Protein AF-U6H7K0-F1 (afdb_monomer_lite)

Radius of gyration: 32.76 Å; chains: 1; bounding box: 64×58×121 Å

pLDDT: mean 76.93, std 22.48, range [25.67, 98.06]

InterPro domains:
  IPR006571 TLDc domain [PF07534] (2-101)
  IPR006571 TLDc domain [PS51886] (1-174)
  IPR006571 TLDc domain [SM00584] (1-174)

Organism: NCBI:txid51316

Foldseek 3Di:
DWKWFAFPVGWIWTKDAPDDDDAPAFDADGDQVIWIFTVPPHTDIWGFPVQDDRAWHAHCDHPVFFHFIAGAAHGVQGQWTQGPPRPQTKHFQDHNTIDGDDNDDDPPDDDPDDDDDPPVVVVVVVVPPPDDDDDDDDDDDDDDDPDDPDPVVVVVVVGIGTTHTPDMDDDDPDDPVVVVVVVVVVVVVVVVVVPVVDDPPVVLCPPPCSCVPVVVDPPPPPPDDDDDDD

Secondary structure (DSSP, 8-state):
-EEEEEETTS-EEEEE--S-----TT--B--TT-EEEEEESS-EEE-B-SS----EEEESS-TTS--EEEESSBTTB-SEEEEGGG-S-EEES--SSB-S--S---TTSPP--SS--GGGGHHHHGGGS----------------PPPPPHHHHHHHHHEEE--EEEEEEE----HHHHHHHHHHHHHHHHHHHHHHS--HHHHHH-HHHHHHTSTTTSGGG-PPPPPP-

Structure (mmCIF, N/CA/C/O backbone):
data_AF-U6H7K0-F1
#
_entry.id   AF-U6H7K0-F1
#
loop_
_atom_site.group_PDB
_atom_site.id
_atom_site.type_symbol
_atom_site.label_atom_id
_atom_site.label_alt_id
_atom_site.label_comp_id
_atom_site.label_asym_id
_atom_site.label_entity_id
_atom_site.label_seq_id
_atom_site.pdbx_PDB_ins_code
_atom_site.Cartn_x
_atom_site.Cartn_y
_atom_site.Cartn_z
_atom_site.occupancy
_atom_site.B_iso_or_equiv
_atom_site.auth_seq_id
_atom_site.auth_comp_id
_atom_site.auth_asym_id
_atom_site.auth_atom_id
_atom_site.pdbx_PDB_model_num
ATOM 1 N N . MET A 1 1 ? 0.877 -1.325 10.685 1.00 91.50 1 MET A N 1
ATOM 2 C CA . MET A 1 1 ? 1.227 -0.006 10.107 1.00 91.50 1 MET A CA 1
ATOM 3 C C . MET A 1 1 ? 0.282 0.318 8.962 1.00 91.50 1 MET A C 1
ATOM 5 O O . MET A 1 1 ? -0.317 -0.594 8.400 1.00 91.50 1 MET A O 1
ATOM 9 N N . VAL A 1 2 ? 0.136 1.592 8.617 1.00 94.81 2 VAL A N 1
ATOM 10 C CA . VAL A 1 2 ? -0.683 2.052 7.487 1.00 94.81 2 VAL A CA 1
ATOM 11 C C . VAL A 1 2 ? 0.158 3.003 6.648 1.00 94.81 2 VAL A C 1
ATOM 13 O O . VAL A 1 2 ? 0.716 3.950 7.192 1.00 94.81 2 VAL A O 1
ATOM 16 N N . ALA A 1 3 ? 0.263 2.738 5.349 1.00 96.50 3 ALA A N 1
ATOM 17 C CA . ALA A 1 3 ? 0.851 3.657 4.382 1.00 96.50 3 ALA A CA 1
ATOM 18 C C . ALA A 1 3 ? -0.280 4.384 3.648 1.00 96.50 3 ALA A C 1
ATOM 20 O O . ALA A 1 3 ? -1.187 3.728 3.133 1.00 96.50 3 ALA A O 1
ATOM 21 N N . VAL A 1 4 ? -0.227 5.712 3.611 1.00 97.31 4 VAL A N 1
ATOM 22 C CA . VAL A 1 4 ? -1.204 6.583 2.949 1.00 97.31 4 VAL A CA 1
ATOM 23 C C . VAL A 1 4 ? -0.461 7.469 1.961 1.00 97.31 4 VAL A C 1
ATOM 25 O O . VAL A 1 4 ? 0.475 8.168 2.329 1.00 97.31 4 VAL A O 1
ATOM 28 N N . VAL A 1 5 ? -0.888 7.437 0.708 1.00 97.62 5 VAL A N 1
ATOM 29 C CA . VAL A 1 5 ? -0.402 8.279 -0.379 1.00 97.62 5 VAL A CA 1
ATOM 30 C C . VAL A 1 5 ? -1.506 9.231 -0.782 1.00 97.62 5 VAL A C 1
ATOM 32 O O . VAL A 1 5 ? -2.627 8.803 -1.073 1.00 97.62 5 VAL A O 1
ATOM 35 N N . LYS A 1 6 ? -1.161 10.512 -0.865 1.00 96.81 6 LYS A N 1
ATOM 36 C CA . LYS A 1 6 ? -1.977 11.499 -1.560 1.00 96.81 6 LYS A CA 1
ATOM 37 C C . LYS A 1 6 ? -1.296 11.895 -2.855 1.00 96.81 6 LYS A C 1
ATOM 39 O O . LYS A 1 6 ? -0.094 12.171 -2.889 1.00 96.81 6 LYS A O 1
ATOM 44 N N . THR A 1 7 ? -2.078 11.912 -3.921 1.00 95.75 7 THR A N 1
ATOM 45 C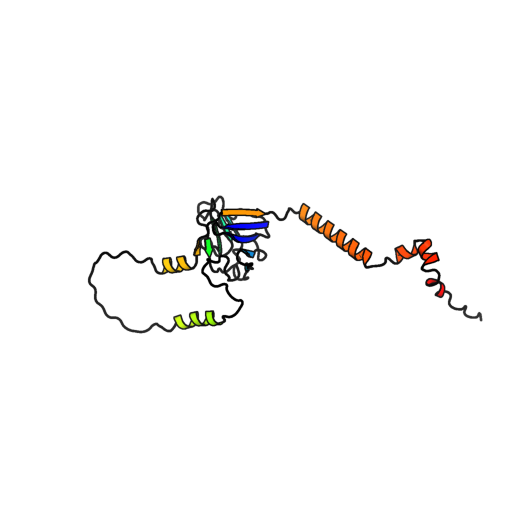 CA . THR A 1 7 ? -1.595 12.236 -5.260 1.00 95.75 7 THR A CA 1
ATOM 46 C C . THR A 1 7 ? -1.697 13.736 -5.529 1.00 95.75 7 THR A C 1
ATOM 48 O O . THR A 1 7 ? -2.407 14.464 -4.825 1.00 95.75 7 THR A O 1
ATOM 51 N N . GLU A 1 8 ? -0.987 14.228 -6.542 1.00 95.00 8 GLU A N 1
ATOM 52 C CA . GLU A 1 8 ? -1.107 15.626 -6.981 1.00 95.00 8 GLU A CA 1
ATOM 53 C C . GLU A 1 8 ? -2.517 15.949 -7.494 1.00 95.00 8 GLU A C 1
ATOM 55 O O . GLU A 1 8 ? -3.013 17.058 -7.298 1.00 95.00 8 GLU A O 1
ATOM 60 N N . GLU A 1 9 ? -3.201 14.951 -8.055 1.00 92.19 9 GLU A N 1
ATOM 61 C CA . GLU A 1 9 ? -4.587 15.023 -8.522 1.00 92.19 9 GLU A CA 1
ATOM 62 C C . GLU A 1 9 ? -5.616 14.981 -7.374 1.00 92.19 9 GLU A C 1
ATOM 64 O O . GLU A 1 9 ? -6.820 15.041 -7.621 1.00 92.19 9 GLU A O 1
ATOM 69 N N . GLY A 1 10 ? -5.158 14.892 -6.120 1.00 92.06 10 GLY A N 1
ATOM 70 C CA . GLY A 1 10 ? -6.003 14.921 -4.927 1.00 92.06 10 GLY A CA 1
ATOM 71 C C . GLY A 1 10 ? -6.581 13.569 -4.515 1.00 92.06 10 GLY A C 1
ATOM 72 O O . GLY A 1 10 ? -7.405 13.527 -3.609 1.00 92.06 10 GLY A O 1
ATOM 73 N N . GLN A 1 11 ? -6.158 12.462 -5.131 1.00 94.06 11 GLN A N 1
ATOM 74 C CA . GLN A 1 11 ? -6.624 11.132 -4.731 1.00 94.06 11 GLN A CA 1
ATOM 75 C C . GLN A 1 11 ? -5.909 10.681 -3.465 1.00 94.06 11 GLN A C 1
ATOM 77 O O . GLN A 1 11 ? -4.744 11.021 -3.254 1.00 94.06 11 GLN A O 1
ATOM 82 N N . VAL A 1 12 ? -6.584 9.879 -2.646 1.00 96.44 12 VAL A N 1
ATOM 83 C CA . VAL A 1 12 ? -6.002 9.315 -1.423 1.00 96.44 12 VAL A CA 1
ATOM 84 C C . VAL A 1 12 ? -6.122 7.806 -1.484 1.00 96.44 12 VAL A C 1
ATOM 86 O O . VAL A 1 12 ? -7.222 7.273 -1.586 1.00 96.44 12 VAL A O 1
ATOM 89 N N . LEU A 1 13 ? -4.995 7.109 -1.409 1.00 96.81 13 LEU A N 1
ATOM 90 C CA . LEU A 1 13 ? -4.910 5.654 -1.522 1.00 96.81 13 LEU A CA 1
ATOM 91 C C . LEU A 1 13 ? -3.769 5.116 -0.668 1.00 96.81 13 LEU A C 1
ATOM 93 O O . LEU A 1 13 ? -2.977 5.879 -0.129 1.00 96.81 13 LEU A O 1
ATOM 97 N N . GLY A 1 14 ? -3.673 3.805 -0.497 1.00 97.19 14 GLY A N 1
ATOM 98 C CA . GLY A 1 14 ? -2.645 3.267 0.377 1.00 97.19 14 GLY A CA 1
ATOM 99 C C . GLY A 1 14 ? -2.714 1.772 0.607 1.00 97.19 14 GLY A C 1
ATOM 100 O O . GLY A 1 14 ? -3.365 1.026 -0.129 1.00 97.19 14 GLY A O 1
ATOM 101 N N . ALA A 1 15 ? -2.014 1.343 1.653 1.00 97.62 15 ALA A N 1
ATOM 102 C CA . ALA A 1 15 ? -1.929 -0.048 2.063 1.00 97.62 15 ALA A CA 1
ATOM 103 C C . ALA A 1 15 ? -1.959 -0.195 3.589 1.00 97.62 15 ALA A C 1
ATOM 105 O O . ALA A 1 15 ? -1.330 0.569 4.326 1.00 97.62 15 ALA A O 1
ATOM 106 N N . ILE A 1 16 ? -2.657 -1.223 4.068 1.00 96.50 16 ILE A N 1
ATOM 107 C CA . ILE A 1 16 ? -2.523 -1.713 5.441 1.00 96.50 16 ILE A CA 1
ATOM 108 C C . ILE A 1 16 ? -1.413 -2.756 5.450 1.00 96.50 16 ILE A C 1
ATOM 110 O O . ILE A 1 16 ? -1.474 -3.737 4.712 1.00 96.50 16 ILE A O 1
ATOM 114 N N . ILE A 1 17 ? -0.419 -2.542 6.309 1.00 95.31 17 ILE A N 1
ATOM 115 C CA . 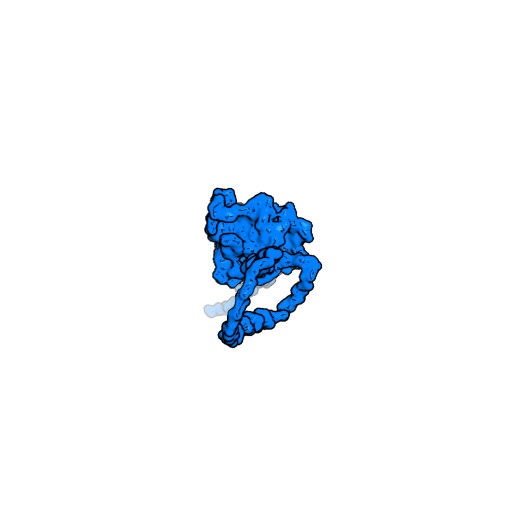ILE A 1 17 ? 0.792 -3.354 6.415 1.00 95.31 17 ILE A CA 1
ATOM 116 C C . ILE A 1 17 ? 0.789 -4.024 7.799 1.00 95.31 17 ILE A C 1
ATOM 118 O O . ILE A 1 17 ? 1.088 -3.361 8.801 1.00 95.31 17 ILE A O 1
ATOM 122 N N . PRO A 1 18 ? 0.414 -5.311 7.901 1.00 90.88 18 PRO A N 1
ATOM 123 C CA . PRO A 1 18 ? 0.252 -6.004 9.182 1.00 90.88 18 PRO A CA 1
ATOM 124 C C . PRO A 1 18 ? 1.587 -6.412 9.819 1.00 90.88 18 PRO A C 1
ATOM 126 O O . PRO A 1 18 ? 1.620 -6.780 10.990 1.00 90.88 18 PRO A O 1
ATOM 129 N N . CYS A 1 19 ? 2.687 -6.338 9.070 1.00 88.94 19 CYS A N 1
ATOM 130 C CA . CYS A 1 19 ? 4.026 -6.660 9.540 1.00 88.94 19 CYS A CA 1
ATOM 131 C C . CYS A 1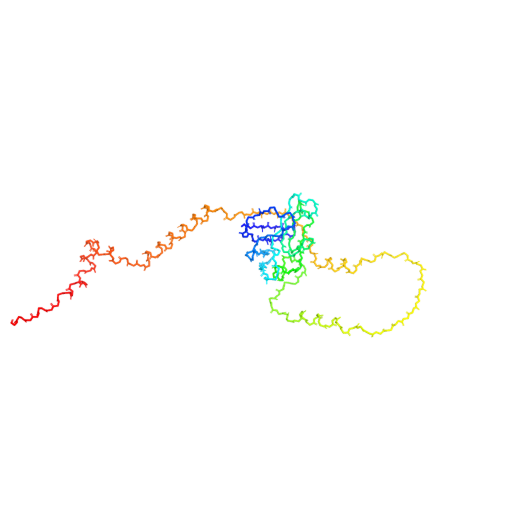 19 ? 4.933 -5.423 9.595 1.00 88.94 19 CYS A C 1
ATOM 133 O O . CYS A 1 19 ? 4.634 -4.366 9.042 1.00 88.94 19 CYS A O 1
ATOM 135 N N . GLU A 1 20 ? 6.073 -5.576 10.260 1.00 89.56 20 GLU A N 1
ATOM 136 C CA . GLU A 1 20 ? 7.175 -4.618 10.191 1.00 89.56 20 GLU A CA 1
ATOM 137 C C . GLU A 1 20 ? 7.740 -4.561 8.761 1.00 89.56 20 GLU A C 1
ATOM 139 O O . GLU A 1 20 ? 7.895 -5.602 8.113 1.00 89.56 20 GLU A O 1
ATOM 144 N N . LEU A 1 21 ? 8.051 -3.355 8.273 1.00 90.88 21 LEU A N 1
ATOM 145 C CA . LEU A 1 21 ? 8.749 -3.176 7.000 1.00 90.88 21 LEU A CA 1
ATOM 146 C C . LEU A 1 21 ? 10.212 -3.598 7.163 1.00 90.88 21 LEU A C 1
ATOM 148 O O . LEU A 1 21 ? 10.934 -3.071 8.006 1.00 90.88 21 LEU A O 1
ATOM 152 N N . LYS A 1 22 ? 10.645 -4.555 6.345 1.00 92.25 22 LYS A N 1
ATOM 153 C CA . LYS A 1 22 ? 11.993 -5.131 6.366 1.00 92.25 22 LYS A CA 1
ATOM 154 C C . LYS A 1 22 ? 12.624 -5.030 4.988 1.00 92.25 22 LYS A C 1
ATOM 156 O O . LYS A 1 22 ? 11.937 -5.118 3.975 1.00 92.25 22 LYS A O 1
ATOM 161 N N . GLU A 1 23 ? 13.941 -4.874 4.955 1.00 95.31 23 GLU A N 1
ATOM 162 C CA . GLU A 1 23 ? 14.700 -4.889 3.706 1.00 95.31 23 GLU A CA 1
ATOM 163 C C . GLU A 1 23 ? 14.645 -6.295 3.088 1.00 95.31 23 GLU A C 1
ATOM 165 O O . GLU A 1 23 ? 15.275 -7.228 3.588 1.00 95.31 23 GLU A O 1
ATOM 170 N N . GLY A 1 24 ? 13.868 -6.447 2.014 1.00 90.75 24 GLY A N 1
ATOM 171 C CA . GLY A 1 24 ? 13.705 -7.709 1.287 1.00 90.75 24 GLY A CA 1
ATOM 172 C C . GLY A 1 24 ? 14.650 -7.845 0.090 1.00 90.75 24 GLY A C 1
ATOM 173 O O . GLY A 1 24 ? 14.880 -8.957 -0.395 1.00 90.75 24 GLY A O 1
ATOM 174 N N . GLY A 1 25 ? 15.211 -6.728 -0.391 1.00 91.44 25 GLY A N 1
ATOM 175 C CA . GLY A 1 25 ? 16.088 -6.658 -1.560 1.00 91.44 25 GLY A CA 1
ATOM 176 C C . GLY A 1 25 ? 15.354 -7.007 -2.858 1.00 91.44 25 GLY A C 1
ATOM 177 O O . GLY A 1 25 ? 14.957 -6.132 -3.613 1.00 91.44 25 GLY A O 1
ATOM 178 N N . HIS A 1 26 ? 15.166 -8.297 -3.135 1.00 91.06 26 HIS A N 1
ATOM 179 C CA . HIS A 1 26 ? 14.359 -8.763 -4.274 1.00 91.06 26 HIS A CA 1
ATOM 180 C C . HIS A 1 26 ? 13.203 -9.686 -3.878 1.00 91.06 26 HIS A C 1
ATOM 182 O O . HIS A 1 26 ? 12.386 -10.043 -4.723 1.00 91.06 26 HIS A O 1
ATOM 188 N N . ASN A 1 27 ? 13.130 -10.071 -2.603 1.00 95.88 27 ASN A N 1
ATOM 189 C CA . ASN A 1 27 ? 12.135 -11.007 -2.109 1.00 95.88 27 ASN A CA 1
ATOM 190 C C . ASN A 1 27 ? 10.919 -10.271 -1.558 1.00 95.88 27 ASN A C 1
ATOM 192 O O . ASN A 1 27 ? 11.047 -9.303 -0.804 1.00 95.88 27 ASN A O 1
ATOM 196 N N . PHE A 1 28 ? 9.741 -10.784 -1.898 1.00 97.50 28 PHE A N 1
ATOM 197 C CA . PHE A 1 28 ? 8.497 -10.369 -1.269 1.00 97.50 28 PHE A CA 1
ATOM 198 C C . PHE A 1 28 ? 8.348 -11.022 0.109 1.00 97.50 28 PHE A C 1
ATOM 200 O O . PHE A 1 28 ? 8.808 -12.142 0.340 1.00 97.50 28 PHE A O 1
ATOM 207 N N . TYR A 1 29 ? 7.678 -10.325 1.019 1.00 96.75 29 TYR A N 1
ATOM 208 C CA . TYR A 1 29 ? 7.351 -10.797 2.362 1.00 96.75 29 TYR A CA 1
ATOM 209 C C . TYR A 1 29 ? 5.959 -10.304 2.781 1.00 96.75 29 TYR A C 1
ATOM 211 O O . TYR A 1 29 ? 5.273 -9.625 2.016 1.00 96.75 29 TYR A O 1
ATOM 219 N N . GLY A 1 30 ? 5.537 -10.660 3.995 1.00 94.62 30 GLY A N 1
ATOM 220 C CA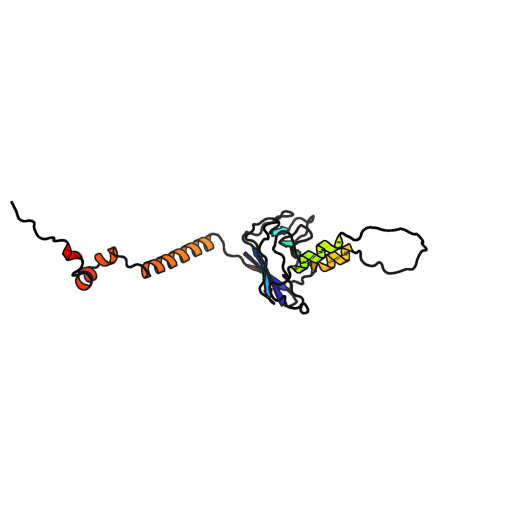 . GLY A 1 30 ? 4.219 -10.329 4.540 1.00 94.62 30 GLY A CA 1
ATOM 221 C C . GLY A 1 30 ? 3.247 -11.505 4.488 1.00 94.62 30 GLY A C 1
ATOM 222 O O . GLY A 1 30 ? 3.643 -12.645 4.239 1.00 94.62 30 GLY A O 1
ATOM 223 N N . ASP A 1 31 ? 1.973 -11.224 4.747 1.00 95.00 31 ASP A N 1
ATOM 224 C CA . ASP A 1 31 ? 0.906 -12.222 4.761 1.00 95.00 31 ASP A CA 1
ATOM 225 C C . ASP A 1 31 ? -0.399 -11.704 4.129 1.00 95.00 31 ASP A C 1
ATOM 227 O O . ASP A 1 31 ? -0.517 -10.551 3.694 1.00 95.00 31 ASP A O 1
ATOM 231 N N . ALA A 1 32 ? -1.401 -12.587 4.109 1.00 95.19 32 ALA A N 1
ATOM 232 C CA . ALA A 1 32 ? -2.713 -12.338 3.527 1.00 95.19 32 ALA A CA 1
ATOM 233 C C . ALA A 1 32 ? -3.536 -11.243 4.237 1.00 95.19 32 ALA A C 1
ATOM 235 O O . ALA A 1 32 ? -4.572 -10.843 3.703 1.00 95.19 32 ALA A O 1
ATOM 236 N N . ASN A 1 33 ? -3.093 -10.756 5.404 1.00 94.88 33 ASN A N 1
ATOM 237 C CA . ASN A 1 33 ? -3.753 -9.674 6.140 1.00 94.88 33 ASN A CA 1
ATOM 238 C C . ASN A 1 33 ? -3.394 -8.287 5.583 1.00 94.88 33 ASN A C 1
ATOM 240 O O . ASN A 1 33 ? -3.964 -7.283 6.009 1.00 94.88 33 ASN A O 1
ATOM 244 N N . THR A 1 34 ? -2.460 -8.223 4.630 1.00 96.00 34 THR A N 1
ATOM 245 C CA . THR A 1 34 ? -2.148 -7.006 3.874 1.00 96.00 34 THR A CA 1
ATOM 246 C C . THR A 1 34 ? -3.322 -6.665 2.959 1.00 96.00 34 THR A C 1
ATOM 248 O O . THR A 1 34 ? -3.895 -7.546 2.322 1.00 96.00 34 THR A O 1
ATOM 251 N N . CYS A 1 35 ? -3.698 -5.395 2.845 1.00 96.38 35 CYS A N 1
ATOM 252 C CA . CYS A 1 35 ? -4.696 -4.979 1.859 1.00 96.38 35 CYS A CA 1
ATOM 253 C C . CYS A 1 35 ? -4.368 -3.608 1.292 1.00 96.38 35 CYS A C 1
ATOM 255 O O . CYS A 1 35 ? -3.781 -2.772 1.978 1.00 96.38 35 CYS A O 1
ATOM 257 N N . LEU A 1 36 ? -4.802 -3.370 0.061 1.00 97.75 36 LEU A N 1
ATOM 258 C CA . LEU A 1 36 ? -4.714 -2.061 -0.571 1.00 97.75 36 LEU A CA 1
ATOM 259 C C . LEU A 1 36 ? -6.050 -1.345 -0.440 1.00 97.75 36 LEU A C 1
ATOM 261 O O . LEU A 1 36 ? -7.101 -1.984 -0.364 1.00 97.75 36 LEU A O 1
ATOM 265 N N . PHE A 1 37 ? -6.024 -0.022 -0.414 1.00 96.12 37 PHE A N 1
ATOM 266 C CA . PHE A 1 37 ? -7.240 0.772 -0.341 1.00 96.12 37 PHE A CA 1
ATOM 267 C C . PHE A 1 37 ? -7.142 2.056 -1.160 1.00 96.12 37 PHE A C 1
ATOM 269 O O . PHE A 1 37 ? -6.057 2.555 -1.447 1.00 96.12 37 PHE A O 1
ATOM 276 N N . SER A 1 38 ? -8.306 2.590 -1.506 1.00 95.19 38 SER A N 1
ATOM 277 C CA . SER A 1 38 ? -8.525 3.950 -1.992 1.00 95.19 38 SER A CA 1
ATOM 278 C C . SER A 1 38 ? -9.564 4.592 -1.073 1.00 95.19 38 SER A C 1
ATOM 280 O O . SER A 1 38 ? -10.482 3.898 -0.641 1.00 95.19 38 SER A O 1
ATOM 282 N N . LEU A 1 39 ? -9.383 5.854 -0.694 1.00 93.44 39 LEU A N 1
ATOM 283 C CA . LEU A 1 39 ? -10.269 6.624 0.189 1.00 93.44 39 LEU A CA 1
ATOM 284 C C . LEU A 1 39 ? -10.982 7.740 -0.578 1.00 93.44 39 LEU A C 1
ATOM 286 O O . LEU A 1 39 ? -12.182 7.929 -0.396 1.00 93.44 39 LEU A O 1
ATOM 290 N N . GLU A 1 40 ? -10.254 8.457 -1.436 1.00 92.12 40 GLU A N 1
ATOM 291 C CA . GLU A 1 40 ? -10.768 9.565 -2.244 1.00 92.12 40 GLU A CA 1
ATOM 292 C C . GLU A 1 40 ? -10.414 9.321 -3.717 1.00 92.12 40 GLU A C 1
ATOM 294 O O . GLU A 1 40 ? -9.252 9.011 -4.005 1.00 92.12 40 GLU A O 1
ATOM 299 N N . PRO A 1 41 ? -11.371 9.449 -4.658 1.00 88.56 41 PRO A N 1
ATOM 300 C CA . PRO A 1 41 ? -12.750 9.950 -4.498 1.00 88.56 41 PRO A CA 1
ATOM 301 C C . PRO A 1 41 ? -13.770 8.936 -3.947 1.00 88.56 41 PRO A C 1
ATOM 303 O O . PRO A 1 41 ? -14.867 9.328 -3.555 1.00 88.56 41 PRO A O 1
ATOM 306 N N . GLN A 1 42 ? -13.444 7.641 -3.910 1.00 87.69 42 GLN A N 1
ATOM 307 C CA . GLN A 1 42 ? -14.351 6.599 -3.425 1.00 87.69 42 GLN A CA 1
ATOM 308 C C . GLN A 1 42 ? -13.605 5.574 -2.576 1.00 87.69 42 GLN A C 1
ATOM 310 O O . GLN A 1 42 ? -12.550 5.078 -2.971 1.00 87.69 42 GLN A O 1
ATOM 315 N N . LEU A 1 43 ? -14.218 5.188 -1.453 1.00 91.94 43 LEU A N 1
ATOM 316 C CA . LEU A 1 43 ? -13.711 4.107 -0.619 1.00 91.94 43 LEU A CA 1
ATOM 317 C C . LEU A 1 43 ? -13.741 2.777 -1.385 1.00 91.94 43 LEU A C 1
ATOM 319 O O . LEU A 1 43 ? -14.810 2.269 -1.726 1.00 91.94 43 LEU A O 1
ATOM 323 N N . ASN A 1 44 ? -12.570 2.184 -1.588 1.00 93.25 44 ASN A N 1
ATOM 324 C CA . ASN A 1 44 ? -12.412 0.838 -2.122 1.00 93.25 44 ASN A CA 1
ATOM 325 C C . ASN A 1 44 ? -11.349 0.079 -1.322 1.00 93.25 44 ASN A C 1
ATOM 327 O O . ASN A 1 44 ? -10.338 0.657 -0.930 1.00 93.25 44 ASN A O 1
ATOM 331 N N . ILE A 1 45 ? -11.562 -1.216 -1.090 1.00 95.81 45 ILE A N 1
ATOM 332 C CA . ILE A 1 45 ? -10.631 -2.077 -0.351 1.00 95.81 45 ILE A CA 1
ATOM 333 C C . ILE A 1 45 ? -10.345 -3.313 -1.195 1.00 95.81 45 ILE A C 1
ATOM 335 O O . ILE A 1 45 ? -11.226 -4.146 -1.413 1.00 95.81 45 ILE A O 1
ATOM 339 N N . LEU A 1 46 ? -9.092 -3.459 -1.616 1.00 96.12 46 LEU A N 1
ATOM 340 C CA . LEU A 1 46 ? -8.603 -4.619 -2.346 1.00 96.12 46 LEU A CA 1
ATOM 341 C C . LEU A 1 46 ? -7.915 -5.575 -1.374 1.00 96.12 46 LEU A C 1
ATOM 343 O O . LEU A 1 46 ? -6.780 -5.360 -0.937 1.00 96.12 46 LEU A O 1
ATOM 347 N N . ARG A 1 47 ? -8.630 -6.639 -1.011 1.00 96.62 47 ARG A N 1
ATOM 348 C CA . ARG A 1 47 ? -8.093 -7.714 -0.167 1.00 96.62 47 ARG A CA 1
ATOM 349 C C . ARG A 1 47 ? -7.208 -8.642 -0.984 1.00 96.62 47 ARG A C 1
ATOM 351 O O . ARG A 1 47 ? -7.221 -8.605 -2.211 1.00 96.62 47 ARG A O 1
ATOM 358 N N . THR A 1 48 ? -6.443 -9.488 -0.309 1.00 96.75 48 THR A N 1
ATOM 359 C CA . THR A 1 48 ? -5.688 -10.535 -0.997 1.00 96.75 48 THR A CA 1
ATOM 360 C C . THR A 1 48 ? -6.636 -11.498 -1.716 1.00 96.75 48 THR A C 1
ATOM 362 O O . THR A 1 48 ? -7.713 -11.825 -1.221 1.00 96.75 48 THR A O 1
ATOM 365 N N . SER A 1 49 ? -6.261 -11.916 -2.923 1.00 95.12 49 SER A N 1
ATOM 366 C CA . SER A 1 49 ? -7.045 -12.838 -3.758 1.00 95.12 49 SER A CA 1
ATOM 367 C C . SER A 1 49 ? -6.877 -14.304 -3.333 1.00 95.12 49 SER A C 1
ATOM 369 O O . SER A 1 49 ? -7.663 -15.158 -3.731 1.00 95.12 49 SER A O 1
ATOM 371 N N . GLY A 1 50 ? -5.818 -14.606 -2.572 1.00 93.31 50 GLY A N 1
ATOM 372 C CA . GLY A 1 50 ? -5.399 -15.964 -2.218 1.00 93.31 50 GLY A CA 1
ATOM 373 C C . GLY A 1 50 ? -4.596 -16.699 -3.301 1.00 93.31 50 GLY A C 1
ATOM 374 O O . GLY A 1 50 ? -4.104 -17.792 -3.030 1.00 93.31 50 GLY A O 1
ATOM 375 N N . LEU A 1 51 ? -4.427 -16.119 -4.498 1.00 95.12 51 LEU A N 1
ATOM 376 C CA . LEU A 1 51 ? -3.692 -16.748 -5.606 1.00 95.12 51 LEU A CA 1
ATOM 377 C C . LEU A 1 51 ? -2.186 -16.454 -5.526 1.00 95.12 51 LEU A C 1
ATOM 379 O O . LEU A 1 51 ? -1.359 -17.363 -5.575 1.00 95.12 51 LEU A O 1
ATOM 383 N N . GLY A 1 52 ? -1.829 -15.177 -5.387 1.00 94.69 52 GLY A N 1
ATOM 384 C CA . GLY A 1 52 ? -0.457 -14.698 -5.247 1.00 94.69 52 GLY A CA 1
ATOM 385 C C . GLY A 1 52 ? -0.028 -14.555 -3.787 1.00 94.69 52 GLY A C 1
ATOM 386 O O . GLY A 1 52 ? -0.845 -14.326 -2.897 1.00 94.69 52 GLY A O 1
ATOM 387 N N . ARG A 1 53 ? 1.283 -14.671 -3.547 1.00 96.69 53 ARG A N 1
ATOM 388 C CA . ARG A 1 53 ? 1.909 -14.494 -2.221 1.00 96.69 53 ARG A CA 1
ATOM 389 C C . ARG A 1 53 ? 2.908 -13.334 -2.172 1.00 96.69 53 ARG A C 1
ATOM 391 O O . ARG A 1 53 ? 3.643 -13.184 -1.202 1.00 96.69 53 ARG A O 1
ATOM 398 N N . ASN A 1 54 ? 2.933 -12.515 -3.219 1.00 97.56 54 ASN A N 1
ATOM 399 C CA . ASN A 1 54 ? 3.842 -11.382 -3.347 1.00 97.56 54 ASN A CA 1
ATOM 400 C C . ASN A 1 54 ? 3.214 -10.153 -2.680 1.00 97.56 54 ASN A C 1
ATOM 402 O O . ASN A 1 54 ? 2.721 -9.263 -3.367 1.00 97.56 54 ASN A O 1
ATOM 406 N N . PHE A 1 55 ? 3.132 -10.145 -1.346 1.00 97.69 55 PHE A N 1
ATOM 407 C CA . PHE A 1 55 ? 2.347 -9.141 -0.613 1.00 97.69 55 PHE A CA 1
ATOM 408 C C . PHE A 1 55 ? 3.032 -7.778 -0.566 1.00 97.69 55 PHE A C 1
ATOM 410 O O . PHE A 1 55 ? 2.453 -6.795 -1.034 1.00 97.69 55 PHE A O 1
ATOM 417 N N . ILE A 1 56 ? 4.249 -7.731 -0.019 1.00 97.81 56 ILE A N 1
ATOM 418 C CA . ILE A 1 56 ? 5.014 -6.504 0.218 1.00 97.81 56 ILE A CA 1
ATOM 419 C C . ILE A 1 56 ? 6.431 -6.694 -0.313 1.00 97.81 56 ILE A C 1
ATOM 421 O O . ILE A 1 56 ? 7.047 -7.741 -0.121 1.00 97.81 56 ILE A O 1
ATOM 425 N N . TYR A 1 57 ? 6.948 -5.660 -0.958 1.00 97.88 57 TYR A N 1
ATOM 426 C CA . TYR A 1 57 ? 8.305 -5.547 -1.461 1.00 97.88 57 TYR A CA 1
ATOM 427 C C . TYR A 1 57 ? 8.925 -4.276 -0.898 1.00 97.88 57 TYR A C 1
ATOM 429 O O . TYR A 1 57 ? 8.331 -3.209 -1.006 1.00 97.88 57 TYR A O 1
ATOM 437 N N . LEU A 1 58 ? 10.128 -4.368 -0.340 1.00 97.44 58 LEU A N 1
ATOM 438 C CA . LEU A 1 58 ? 10.904 -3.194 0.041 1.00 97.44 58 LEU A CA 1
ATOM 439 C C . LEU A 1 58 ? 12.370 -3.436 -0.288 1.00 97.44 58 LEU A C 1
ATOM 441 O O . LEU A 1 58 ? 12.959 -4.428 0.158 1.00 97.44 58 LEU A O 1
ATOM 445 N N . ASN A 1 59 ? 12.939 -2.509 -1.044 1.00 97.25 59 ASN A N 1
ATOM 446 C CA . ASN A 1 59 ? 14.345 -2.508 -1.397 1.00 97.25 59 ASN A CA 1
ATOM 447 C C . ASN A 1 59 ? 14.896 -1.091 -1.318 1.00 97.25 59 ASN A C 1
ATOM 449 O O . ASN A 1 59 ? 14.446 -0.207 -2.040 1.00 97.25 59 ASN A O 1
ATOM 453 N N . THR A 1 60 ? 15.891 -0.893 -0.464 1.00 96.12 60 THR A N 1
ATOM 454 C CA . THR A 1 60 ? 16.600 0.382 -0.294 1.00 96.12 60 THR A CA 1
ATOM 455 C C . THR A 1 60 ? 18.081 0.272 -0.656 1.00 96.12 60 THR A C 1
ATOM 457 O O . THR A 1 60 ? 18.755 1.287 -0.814 1.00 96.12 60 THR A O 1
ATOM 460 N N . LYS A 1 61 ? 18.619 -0.952 -0.788 1.00 94.44 61 LYS A N 1
ATOM 461 C CA . LYS A 1 61 ? 20.074 -1.181 -0.897 1.00 94.44 61 LYS A CA 1
ATOM 462 C C . LYS A 1 61 ? 20.501 -1.866 -2.188 1.00 94.44 61 LYS A C 1
ATOM 464 O O . LYS A 1 61 ? 21.594 -1.598 -2.691 1.00 94.44 61 LYS A O 1
ATOM 469 N N . ASN A 1 62 ? 19.697 -2.791 -2.703 1.00 94.44 62 ASN A N 1
ATOM 470 C CA . ASN A 1 62 ? 20.098 -3.640 -3.814 1.00 94.44 62 ASN A CA 1
ATOM 471 C C . ASN A 1 62 ? 19.853 -2.947 -5.159 1.00 94.44 62 ASN A C 1
ATOM 473 O O . ASN A 1 62 ? 18.743 -2.968 -5.678 1.00 94.44 62 ASN A O 1
ATOM 477 N N . LYS A 1 63 ? 20.917 -2.403 -5.756 1.00 94.44 63 LYS A N 1
ATOM 478 C CA . LYS A 1 63 ? 20.867 -1.688 -7.044 1.00 94.44 63 LYS A CA 1
ATOM 479 C C . LYS A 1 63 ? 20.569 -2.576 -8.261 1.00 94.44 63 LYS A C 1
ATOM 481 O O . LYS A 1 63 ? 20.332 -2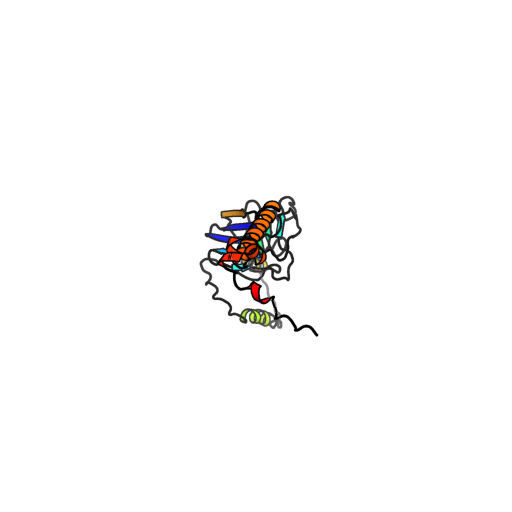.044 -9.338 1.00 94.44 63 LYS A O 1
ATOM 486 N N . PHE A 1 64 ? 20.604 -3.904 -8.117 1.00 94.69 64 PHE A N 1
ATOM 487 C CA . PHE A 1 64 ? 20.248 -4.833 -9.199 1.00 94.69 64 PHE A CA 1
ATOM 488 C C . PHE A 1 64 ? 18.734 -5.033 -9.339 1.00 94.69 64 PHE A C 1
ATOM 490 O O . PHE A 1 64 ? 18.286 -5.637 -10.310 1.00 94.69 64 PHE A O 1
ATOM 497 N N . HIS A 1 65 ? 17.950 -4.535 -8.381 1.00 95.38 65 HIS A N 1
ATOM 498 C CA . HIS A 1 65 ? 16.493 -4.588 -8.395 1.00 95.38 65 HIS A CA 1
ATOM 499 C C . HIS A 1 65 ? 15.905 -3.191 -8.151 1.00 95.38 65 HIS A C 1
ATOM 501 O O . HIS A 1 65 ? 16.614 -2.321 -7.642 1.00 95.38 65 HIS A O 1
ATOM 507 N N . PRO A 1 66 ? 14.627 -2.955 -8.508 1.00 96.12 66 PRO A N 1
ATOM 508 C CA . PRO A 1 66 ? 13.983 -1.659 -8.312 1.00 96.12 66 PRO A CA 1
ATOM 509 C C . PRO A 1 66 ? 14.094 -1.187 -6.861 1.00 96.12 66 PRO A C 1
ATOM 511 O O . PRO A 1 66 ? 13.767 -1.930 -5.941 1.00 96.12 66 PRO A O 1
ATOM 514 N N . ILE A 1 67 ? 14.572 0.034 -6.645 1.00 97.06 67 ILE A N 1
ATOM 515 C CA . ILE A 1 67 ? 14.644 0.633 -5.309 1.00 97.06 67 ILE A CA 1
ATOM 516 C C . ILE A 1 67 ? 13.309 1.329 -5.052 1.00 97.06 67 ILE A C 1
ATOM 518 O O . ILE A 1 67 ? 12.865 2.135 -5.869 1.00 97.06 67 ILE A O 1
ATOM 522 N N . GLY A 1 68 ? 12.651 0.972 -3.953 1.00 96.75 68 GLY A N 1
ATOM 523 C CA . GLY A 1 68 ? 11.324 1.475 -3.620 1.00 96.75 68 GLY A CA 1
ATOM 524 C C . GLY A 1 68 ? 10.493 0.509 -2.779 1.00 96.75 68 GLY A C 1
ATOM 525 O O . GLY A 1 68 ? 10.972 -0.524 -2.293 1.00 96.75 68 GLY A O 1
ATOM 526 N N . LEU A 1 69 ? 9.224 0.876 -2.617 1.00 97.19 69 LEU A N 1
ATOM 527 C CA . LEU A 1 69 ? 8.197 0.141 -1.889 1.00 97.19 69 LEU A CA 1
ATOM 528 C C . LEU A 1 69 ? 7.131 -0.336 -2.878 1.00 97.19 69 LEU A C 1
ATOM 530 O O . LEU A 1 69 ? 6.519 0.456 -3.591 1.00 97.19 69 LEU A O 1
ATOM 534 N N . GLY A 1 70 ? 6.891 -1.641 -2.898 1.00 97.50 70 GLY A N 1
ATOM 535 C CA . GLY A 1 70 ? 5.935 -2.271 -3.796 1.00 97.50 70 GLY A CA 1
ATOM 536 C C . GLY A 1 70 ? 4.951 -3.163 -3.061 1.00 97.50 70 GLY A C 1
ATOM 537 O O . GLY A 1 70 ? 5.257 -3.742 -2.020 1.00 97.50 70 GLY A O 1
ATOM 538 N N . PHE A 1 71 ? 3.774 -3.329 -3.647 1.00 98.06 71 PHE A N 1
ATOM 539 C CA . PHE A 1 71 ? 2.769 -4.276 -3.194 1.00 98.06 71 PHE A CA 1
ATOM 540 C C . PHE A 1 71 ? 2.237 -5.053 -4.387 1.00 98.06 71 PHE A C 1
ATOM 542 O O . PHE A 1 71 ? 1.898 -4.457 -5.408 1.00 98.06 71 PHE A O 1
ATOM 549 N N . GLY A 1 72 ? 2.100 -6.371 -4.244 1.00 97.31 72 GLY A N 1
ATOM 550 C CA . GLY A 1 72 ? 1.422 -7.196 -5.243 1.00 97.31 72 GLY A CA 1
ATOM 551 C C . GLY A 1 72 ? 2.226 -7.385 -6.522 1.00 97.31 72 GLY A C 1
ATOM 552 O O . GLY A 1 72 ? 3.273 -6.771 -6.724 1.00 97.31 72 GLY A O 1
ATOM 553 N N . GLY A 1 73 ? 1.709 -8.229 -7.411 1.00 95.56 73 GLY A N 1
ATOM 554 C CA . GLY A 1 73 ? 2.325 -8.484 -8.710 1.00 95.56 73 GLY A CA 1
ATOM 555 C C . GLY A 1 73 ? 3.677 -9.186 -8.610 1.00 95.56 73 GLY A C 1
ATOM 556 O O . GLY A 1 73 ? 3.829 -10.166 -7.882 1.00 95.56 73 GLY A O 1
ATOM 557 N N . GLN A 1 74 ? 4.648 -8.715 -9.385 1.00 95.50 74 GLN A N 1
ATOM 558 C CA . GLN A 1 74 ? 6.005 -9.261 -9.451 1.00 95.50 74 GLN A CA 1
ATOM 559 C C . GLN A 1 74 ? 7.024 -8.130 -9.597 1.00 95.50 74 GLN A C 1
ATOM 561 O O . GLN A 1 74 ? 6.654 -6.994 -9.889 1.00 95.50 74 GLN A O 1
ATOM 566 N N . VAL A 1 75 ? 8.313 -8.431 -9.414 1.00 95.19 75 VAL A N 1
ATOM 567 C CA . VAL A 1 75 ? 9.373 -7.427 -9.588 1.00 95.19 75 VAL A CA 1
ATOM 568 C C . VAL A 1 75 ? 9.290 -6.839 -11.002 1.00 95.19 75 VAL A C 1
ATOM 570 O O . VAL A 1 75 ? 9.355 -7.577 -11.982 1.00 95.19 75 VAL A O 1
ATOM 573 N N . GLY A 1 76 ? 9.114 -5.519 -11.093 1.00 90.81 76 GLY A N 1
ATOM 574 C CA . GLY A 1 76 ? 8.950 -4.787 -12.357 1.00 90.81 76 GLY A CA 1
ATOM 575 C C . GLY A 1 76 ? 7.501 -4.604 -12.831 1.00 90.81 76 GLY A C 1
ATOM 576 O O . GLY A 1 76 ? 7.275 -3.838 -13.759 1.00 90.81 76 GLY A O 1
ATOM 577 N N . ALA A 1 77 ? 6.524 -5.252 -12.191 1.00 94.12 77 ALA A N 1
ATOM 578 C CA . ALA A 1 77 ? 5.096 -5.079 -12.466 1.00 94.12 77 ALA A CA 1
ATOM 579 C C . ALA A 1 77 ? 4.289 -5.233 -11.165 1.00 94.12 77 ALA A C 1
ATOM 581 O O . ALA A 1 77 ? 3.581 -6.225 -10.961 1.00 94.12 77 ALA A O 1
ATOM 582 N N . PHE A 1 78 ? 4.452 -4.275 -10.251 1.00 96.75 78 PHE A N 1
ATOM 583 C CA . PHE A 1 78 ? 3.768 -4.285 -8.957 1.00 96.75 78 PHE A CA 1
ATOM 584 C C . PHE A 1 78 ? 2.319 -3.815 -9.091 1.00 96.75 78 PHE A C 1
ATOM 586 O O . PHE A 1 78 ? 2.008 -2.999 -9.956 1.00 96.75 78 PHE A O 1
ATOM 593 N N . ARG A 1 79 ? 1.429 -4.270 -8.200 1.00 96.31 79 ARG A N 1
ATOM 594 C CA . ARG A 1 79 ? 0.060 -3.730 -8.144 1.00 96.31 79 ARG A CA 1
ATOM 595 C C . ARG A 1 79 ? 0.058 -2.259 -7.765 1.00 96.31 79 ARG A C 1
ATOM 597 O O . ARG A 1 79 ? -0.689 -1.472 -8.337 1.00 96.31 79 ARG A O 1
ATOM 604 N N . PHE A 1 80 ? 0.877 -1.919 -6.784 1.00 97.31 80 PHE A N 1
ATOM 605 C CA . PHE A 1 80 ? 1.072 -0.561 -6.317 1.00 97.31 80 PHE A CA 1
ATOM 606 C C . PHE A 1 80 ? 2.561 -0.362 -6.061 1.00 97.31 80 PHE A C 1
ATOM 608 O O . PHE A 1 80 ? 3.158 -1.110 -5.287 1.00 97.31 80 PHE A O 1
ATOM 615 N N . TRP A 1 81 ? 3.153 0.605 -6.754 1.00 97.69 81 TRP A N 1
ATOM 616 C CA . TRP A 1 81 ? 4.578 0.894 -6.725 1.00 97.69 81 TRP A CA 1
ATOM 617 C C . TRP A 1 81 ? 4.836 2.345 -6.344 1.00 97.69 81 TRP A C 1
ATOM 619 O O . TRP A 1 81 ? 4.266 3.267 -6.933 1.00 97.69 81 TRP A O 1
ATOM 629 N N . ILE A 1 82 ? 5.749 2.521 -5.396 1.00 97.62 82 ILE A N 1
ATOM 630 C CA . ILE A 1 82 ? 6.330 3.801 -5.018 1.00 97.62 82 ILE A CA 1
ATOM 631 C C . ILE A 1 82 ? 7.838 3.666 -5.207 1.00 97.62 82 ILE A C 1
ATOM 633 O O . ILE A 1 82 ? 8.497 2.943 -4.454 1.00 97.62 82 ILE A O 1
ATOM 637 N N . GLY A 1 83 ? 8.372 4.319 -6.236 1.00 96.56 83 GLY A N 1
ATOM 638 C CA . GLY A 1 83 ? 9.804 4.295 -6.505 1.00 96.56 83 GLY A CA 1
ATOM 639 C C . GLY A 1 83 ? 10.598 5.167 -5.537 1.00 96.56 83 GLY A C 1
ATOM 640 O O . GLY A 1 83 ? 10.048 5.922 -4.728 1.00 96.56 83 GLY A O 1
ATOM 641 N N . ASP A 1 84 ? 11.920 5.044 -5.625 1.00 95.31 84 ASP A N 1
ATOM 642 C CA . ASP A 1 84 ? 12.850 5.882 -4.874 1.00 95.31 84 ASP A CA 1
ATOM 643 C C . ASP A 1 84 ? 12.597 7.376 -5.128 1.00 95.31 84 ASP A C 1
ATOM 645 O O . ASP A 1 84 ? 12.250 7.791 -6.236 1.00 95.31 84 ASP A O 1
ATOM 649 N N . GLU A 1 85 ? 12.735 8.184 -4.078 1.00 93.69 85 GLU A N 1
ATOM 650 C CA . GLU A 1 85 ? 12.435 9.623 -4.102 1.00 93.69 85 GLU A CA 1
ATOM 651 C C . GLU A 1 85 ? 11.037 9.978 -4.665 1.00 93.69 85 GLU A C 1
ATOM 653 O O . GLU A 1 85 ? 10.848 11.073 -5.194 1.00 93.69 85 GLU A O 1
ATOM 658 N N . MET A 1 86 ? 10.054 9.071 -4.560 1.00 94.19 86 MET A N 1
ATOM 659 C CA . MET A 1 86 ? 8.699 9.215 -5.126 1.00 94.19 86 MET A CA 1
ATOM 660 C C . MET A 1 86 ? 8.654 9.331 -6.657 1.00 94.19 86 MET A C 1
ATOM 662 O O . MET A 1 86 ? 7.673 9.822 -7.222 1.00 94.19 86 MET A O 1
ATOM 666 N N . LYS A 1 87 ? 9.693 8.863 -7.351 1.00 92.50 87 LYS A N 1
ATOM 667 C CA . LYS A 1 87 ? 9.762 8.864 -8.818 1.00 92.50 87 LYS A CA 1
ATOM 668 C C . LYS A 1 87 ? 9.209 7.570 -9.396 1.00 92.50 87 LYS A C 1
ATOM 670 O O . LYS A 1 87 ? 9.184 6.540 -8.728 1.00 92.50 87 LYS A O 1
ATOM 675 N N . ASP A 1 88 ? 8.761 7.640 -10.648 1.00 93.69 88 ASP A N 1
ATOM 676 C CA . ASP A 1 88 ? 8.281 6.488 -11.420 1.00 93.69 88 ASP A CA 1
ATOM 677 C C . ASP A 1 88 ? 7.227 5.645 -10.678 1.00 93.69 88 ASP A C 1
ATOM 679 O O . ASP A 1 88 ? 7.178 4.424 -10.819 1.00 93.69 88 ASP A O 1
ATOM 683 N N . CYS A 1 89 ? 6.392 6.288 -9.855 1.00 96.50 89 CYS A N 1
ATOM 684 C CA . CYS A 1 89 ? 5.327 5.619 -9.118 1.00 96.50 89 CYS A CA 1
ATOM 685 C C . CYS A 1 89 ? 4.200 5.217 -10.075 1.00 96.50 89 CYS A C 1
ATOM 687 O O . CYS A 1 89 ? 3.878 5.933 -11.027 1.00 96.50 89 CYS A O 1
ATOM 689 N N . TYR A 1 90 ? 3.568 4.075 -9.815 1.00 95.50 90 TYR A N 1
ATOM 690 C CA . TYR A 1 90 ? 2.470 3.595 -10.647 1.00 95.50 90 TYR A CA 1
ATOM 691 C C . TYR A 1 90 ? 1.575 2.594 -9.924 1.00 95.50 90 TYR A C 1
ATOM 693 O O . TYR A 1 90 ? 1.921 2.020 -8.889 1.00 95.50 90 TYR A O 1
ATOM 701 N N . ILE A 1 91 ? 0.412 2.348 -10.516 1.00 94.62 91 ILE A N 1
ATOM 702 C CA . ILE A 1 91 ? -0.532 1.306 -10.115 1.00 94.62 91 ILE A CA 1
ATOM 703 C C . ILE A 1 91 ? -0.894 0.483 -11.346 1.00 94.62 91 ILE A C 1
ATOM 705 O O . ILE A 1 91 ? -1.123 1.038 -12.417 1.00 94.62 91 ILE A O 1
ATOM 709 N N . THR A 1 92 ? -1.000 -0.836 -11.206 1.00 93.62 92 THR A N 1
ATOM 710 C CA . THR A 1 92 ? -1.560 -1.680 -12.268 1.00 93.62 92 THR A CA 1
ATOM 711 C C . THR A 1 92 ? -3.038 -1.976 -12.031 1.00 93.62 92 THR A C 1
ATOM 713 O O . THR A 1 92 ? -3.532 -1.999 -10.899 1.00 93.62 92 THR A O 1
ATOM 716 N N . LYS A 1 93 ? -3.781 -2.218 -13.115 1.00 89.38 93 LYS A N 1
ATOM 717 C CA . LYS A 1 93 ? -5.230 -2.493 -13.049 1.00 89.38 93 LYS A CA 1
ATOM 718 C C . LYS A 1 93 ? -5.572 -3.798 -12.322 1.00 89.38 93 LYS A C 1
ATOM 720 O O . LYS A 1 93 ? -6.633 -3.898 -11.703 1.00 89.38 93 LYS A O 1
ATOM 725 N N . SER A 1 94 ? -4.698 -4.799 -12.392 1.00 92.25 94 SER A N 1
ATOM 726 C CA . SER A 1 94 ? -4.879 -6.085 -11.719 1.00 92.25 94 SER A CA 1
ATOM 727 C C . SER A 1 94 ? -3.543 -6.763 -11.410 1.00 92.25 94 SER A C 1
ATOM 729 O O . SER A 1 94 ? -2.503 -6.409 -11.953 1.00 92.25 94 SER A O 1
ATOM 731 N N . ASP A 1 95 ? -3.567 -7.772 -10.548 1.00 95.12 95 ASP A N 1
ATOM 732 C CA . ASP A 1 95 ? -2.441 -8.668 -10.297 1.00 95.12 95 ASP A CA 1
ATOM 733 C C . ASP A 1 95 ? -2.954 -9.992 -9.709 1.00 95.12 95 ASP A C 1
ATOM 735 O O . ASP A 1 95 ? -4.158 -10.161 -9.514 1.00 95.12 95 ASP A O 1
ATOM 739 N N . CYS A 1 96 ? -2.054 -10.936 -9.428 1.00 95.31 96 CYS A N 1
ATOM 740 C CA . CYS A 1 96 ? -2.437 -12.211 -8.821 1.00 95.31 96 CYS A CA 1
ATOM 741 C C . CYS A 1 96 ? -2.505 -12.167 -7.287 1.00 95.31 96 CYS A C 1
ATOM 743 O O . CYS A 1 96 ? -3.105 -13.064 -6.715 1.00 95.31 96 CYS A O 1
ATOM 745 N N . THR A 1 97 ? -1.923 -11.187 -6.594 1.00 97.44 97 THR A N 1
ATOM 746 C CA . THR A 1 97 ? -1.896 -11.115 -5.121 1.00 97.44 97 THR A CA 1
ATOM 747 C C . THR A 1 97 ? -3.134 -10.436 -4.540 1.00 97.44 97 THR A C 1
ATOM 749 O O . THR A 1 97 ? -3.677 -10.935 -3.554 1.00 97.44 97 THR A O 1
ATOM 752 N N . TYR A 1 98 ? -3.605 -9.329 -5.122 1.00 97.44 98 TYR A N 1
ATOM 753 C CA . TYR A 1 98 ? -4.780 -8.597 -4.629 1.00 97.44 98 TYR A CA 1
ATOM 754 C C . TYR A 1 98 ? -5.995 -8.777 -5.535 1.00 97.44 98 TYR A C 1
ATOM 756 O O . TYR A 1 98 ? -5.875 -9.057 -6.727 1.00 97.44 98 TYR A O 1
ATOM 764 N N . SER A 1 99 ? -7.190 -8.600 -4.974 1.00 93.88 99 SER A N 1
ATOM 765 C CA . SER A 1 99 ? -8.445 -8.663 -5.715 1.00 93.88 99 SER A CA 1
ATOM 766 C C . SER A 1 99 ? -8.452 -7.646 -6.864 1.00 93.88 99 SER A C 1
ATOM 768 O O . SER A 1 99 ? -7.849 -6.569 -6.756 1.00 93.88 99 SER A O 1
ATOM 770 N N . PRO A 1 100 ? -9.114 -7.954 -7.990 1.00 88.06 100 PRO A N 1
ATOM 771 C CA . PRO A 1 100 ? -9.272 -6.985 -9.065 1.00 88.06 100 PRO A CA 1
ATOM 772 C C . PRO A 1 100 ? -10.048 -5.763 -8.563 1.00 88.06 100 PRO A C 1
ATOM 774 O O . PRO A 1 100 ? -10.867 -5.859 -7.648 1.00 88.06 100 PRO A O 1
ATOM 777 N N . GLY A 1 101 ? -9.777 -4.605 -9.155 1.00 84.69 101 GLY A N 1
ATOM 778 C CA . GLY A 1 101 ? -10.458 -3.363 -8.809 1.00 84.69 101 GLY A CA 1
ATOM 779 C C . GLY A 1 101 ? -9.584 -2.140 -9.045 1.00 84.69 101 GLY A C 1
ATOM 780 O O . GLY A 1 101 ? -8.355 -2.222 -9.033 1.00 84.69 101 GLY A O 1
ATOM 781 N N . ARG A 1 102 ? -10.239 -0.999 -9.263 1.00 79.62 102 ARG A N 1
ATOM 782 C CA . ARG A 1 102 ? -9.575 0.289 -9.477 1.00 79.62 102 ARG A CA 1
ATOM 783 C C . ARG A 1 102 ? -9.134 0.889 -8.143 1.00 79.62 102 ARG A C 1
ATOM 785 O O . ARG A 1 102 ? -9.947 1.003 -7.227 1.00 79.62 102 ARG A O 1
ATOM 792 N N . MET A 1 103 ? -7.862 1.272 -8.055 1.00 86.19 103 MET A N 1
ATOM 793 C CA . MET A 1 103 ? -7.342 2.102 -6.957 1.00 86.19 103 MET A CA 1
ATOM 794 C C . MET A 1 103 ? -7.285 3.585 -7.333 1.00 86.19 103 MET A C 1
ATOM 796 O O . MET A 1 103 ? -7.516 4.431 -6.474 1.00 86.19 103 MET A O 1
ATOM 800 N N . LEU A 1 104 ? -7.017 3.875 -8.610 1.00 86.31 104 LEU A N 1
ATOM 801 C CA . LEU A 1 104 ? -7.060 5.213 -9.197 1.00 86.31 104 LEU A CA 1
ATOM 802 C C . LEU A 1 104 ? -8.349 5.392 -9.994 1.00 86.31 104 LEU A C 1
ATOM 804 O O . LEU A 1 104 ? -8.780 4.470 -10.692 1.00 86.31 104 LEU A O 1
ATOM 808 N N . GLN A 1 105 ? -8.932 6.584 -9.915 1.00 76.69 105 GLN A N 1
ATOM 809 C CA . GLN A 1 105 ? -10.049 6.999 -10.767 1.00 76.69 105 GLN A CA 1
ATOM 810 C C . GLN A 1 105 ? -9.628 8.225 -11.571 1.00 76.69 105 GLN A C 1
ATOM 812 O O . GLN A 1 105 ? -9.327 9.266 -11.006 1.00 76.69 105 GLN A O 1
ATOM 817 N N . THR A 1 106 ? -9.609 8.163 -12.893 1.00 69.12 106 THR A N 1
ATOM 818 C CA . THR A 1 106 ? -9.429 9.391 -13.675 1.00 69.12 106 THR A CA 1
ATOM 819 C C . THR A 1 106 ? -10.746 10.172 -13.678 1.00 69.12 106 THR A C 1
ATOM 821 O O . THR A 1 106 ? -11.815 9.579 -13.787 1.00 69.12 106 THR A O 1
ATOM 824 N N . MET A 1 107 ? -10.686 11.505 -13.560 1.00 54.19 107 MET A N 1
ATOM 825 C CA . MET A 1 107 ? -11.850 12.412 -13.430 1.00 54.19 107 MET A CA 1
ATOM 826 C C . MET A 1 107 ? -12.920 12.286 -14.542 1.00 54.19 107 MET A C 1
ATOM 828 O O . MET A 1 107 ? -13.999 12.853 -14.409 1.00 54.19 107 MET A O 1
ATOM 832 N N . ASN A 1 108 ? -12.644 11.541 -15.618 1.00 56.22 108 ASN A N 1
ATOM 833 C CA . ASN A 1 108 ? -13.558 11.298 -16.737 1.00 56.22 108 ASN A CA 1
ATOM 834 C C . ASN A 1 108 ? -14.044 9.841 -16.851 1.00 56.22 108 ASN A C 1
ATOM 836 O O . ASN A 1 108 ? -14.757 9.523 -17.804 1.00 56.22 108 ASN A O 1
ATOM 840 N N . GLU A 1 109 ? -13.676 8.939 -15.934 1.00 61.88 109 GLU A N 1
ATOM 841 C CA . GLU A 1 109 ? -14.262 7.597 -15.921 1.00 61.88 109 GLU A CA 1
ATOM 842 C C . GLU A 1 109 ? -15.626 7.613 -15.212 1.00 61.88 109 GLU A C 1
ATOM 844 O O . GLU A 1 109 ? -15.738 8.130 -14.097 1.00 61.88 109 GLU A O 1
ATOM 849 N N . PRO A 1 110 ? -16.682 7.042 -15.824 1.00 56.94 110 PRO A N 1
ATOM 850 C CA . PRO A 1 110 ? -17.968 6.914 -15.158 1.00 56.94 110 PRO A CA 1
ATOM 851 C C . PRO A 1 110 ? -17.799 6.085 -13.882 1.00 56.94 110 PRO A C 1
ATOM 853 O O . PRO A 1 110 ? -17.196 5.008 -13.905 1.00 56.94 110 PRO A O 1
ATOM 856 N N . ILE A 1 111 ? -18.343 6.594 -12.773 1.00 55.78 111 ILE A N 1
ATOM 857 C CA . ILE A 1 111 ? -18.350 5.907 -11.478 1.00 55.78 111 ILE A CA 1
ATOM 858 C C . ILE A 1 111 ? -18.932 4.505 -11.702 1.00 55.78 111 ILE A C 1
ATOM 860 O O . ILE A 1 111 ? -20.079 4.407 -12.152 1.00 55.78 111 ILE A O 1
ATOM 864 N N . PRO A 1 112 ? -18.183 3.422 -11.415 1.00 53.59 112 PRO A N 1
ATOM 865 C CA . PRO A 1 112 ? -18.705 2.076 -11.569 1.00 53.59 112 PRO A CA 1
ATOM 866 C C . PRO A 1 112 ? -19.882 1.896 -10.612 1.00 53.59 112 PRO A C 1
ATOM 868 O O . PRO A 1 112 ? -19.705 1.797 -9.397 1.00 53.59 112 PRO A O 1
ATOM 871 N N . GLN A 1 113 ? -21.096 1.894 -11.159 1.00 46.75 113 GLN A N 1
ATOM 872 C CA . GLN A 1 113 ? -22.280 1.486 -10.420 1.00 46.75 113 GLN A CA 1
ATOM 873 C C . GLN A 1 113 ? -22.122 -0.006 -10.107 1.00 46.75 113 GLN A C 1
ATOM 875 O O . GLN A 1 113 ? -21.669 -0.776 -10.953 1.00 46.75 113 GLN A O 1
ATOM 880 N N . GLY A 1 114 ? -22.343 -0.381 -8.848 1.00 42.69 114 GLY A N 1
ATOM 881 C CA . GLY A 1 114 ? -21.973 -1.693 -8.325 1.00 42.69 114 GLY A CA 1
ATOM 882 C C . GLY A 1 114 ? -22.519 -2.871 -9.141 1.00 42.69 114 GLY A C 1
ATOM 883 O O . GLY A 1 114 ? -23.646 -2.833 -9.606 1.00 42.69 114 GLY A O 1
ATOM 884 N N . LEU A 1 115 ? -21.680 -3.908 -9.243 1.00 47.59 115 LEU A N 1
ATOM 885 C CA . LEU A 1 115 ? -21.988 -5.309 -9.548 1.00 47.59 115 LEU A CA 1
ATOM 886 C C . LEU A 1 115 ? -23.077 -5.578 -10.604 1.00 47.59 115 LEU A C 1
ATOM 888 O O . LEU A 1 115 ? -24.104 -6.140 -10.266 1.00 47.59 115 LEU A O 1
ATOM 892 N N . ASP A 1 116 ? -22.785 -5.311 -11.875 1.00 44.66 116 ASP A N 1
ATOM 893 C CA . ASP A 1 116 ? -23.423 -5.994 -13.007 1.00 44.66 116 ASP A CA 1
ATOM 894 C C . ASP A 1 116 ? -22.438 -6.033 -14.182 1.00 44.66 116 ASP A C 1
ATOM 896 O O . ASP A 1 116 ? -22.323 -5.071 -14.932 1.00 44.66 116 ASP A O 1
ATOM 900 N N . SER A 1 117 ? -21.667 -7.115 -14.329 1.00 46.03 117 SER A N 1
ATOM 901 C CA . SER A 1 117 ? -21.174 -7.545 -15.649 1.00 46.03 117 SER A CA 1
ATOM 902 C C . SER A 1 117 ? -20.510 -8.920 -15.548 1.00 46.03 117 SER A C 1
ATOM 904 O O . SER A 1 117 ? -19.292 -9.064 -15.445 1.00 46.03 117 SER A O 1
ATOM 906 N N . LEU A 1 118 ? -21.341 -9.957 -15.625 1.00 48.44 118 LEU A N 1
ATOM 907 C CA . LEU A 1 118 ? -20.920 -11.289 -16.066 1.00 48.44 118 LEU A CA 1
ATOM 908 C C . LEU A 1 118 ? -20.482 -11.291 -17.553 1.00 48.44 118 LEU A C 1
ATOM 910 O O . LEU A 1 118 ? -19.975 -12.301 -18.034 1.00 48.44 118 LEU A O 1
ATOM 914 N N . ASP A 1 119 ? -20.596 -10.163 -18.266 1.00 45.75 119 ASP A N 1
ATOM 915 C CA . ASP A 1 119 ? -20.306 -10.055 -19.703 1.00 45.75 119 ASP A CA 1
ATOM 916 C C . ASP A 1 119 ? -18.810 -9.969 -20.037 1.00 45.75 119 ASP A C 1
ATOM 918 O O . ASP A 1 119 ? -18.405 -10.262 -21.162 1.00 45.75 119 ASP A O 1
ATOM 922 N N . SER A 1 120 ? -17.949 -9.633 -19.070 1.00 46.00 120 SER A N 1
ATOM 923 C CA . SER A 1 120 ? -16.500 -9.516 -19.319 1.00 46.00 120 SER A CA 1
ATOM 924 C C . SER A 1 120 ? -15.802 -10.864 -19.570 1.00 46.00 120 SER A C 1
ATOM 926 O O . SER A 1 120 ? -14.672 -10.892 -20.054 1.00 46.00 120 SER A O 1
ATOM 928 N N . LEU A 1 121 ? -16.470 -11.989 -19.287 1.00 47.12 121 LEU A N 1
ATOM 929 C CA . LEU A 1 121 ? -15.961 -13.338 -19.570 1.00 47.12 121 LEU A CA 1
ATOM 930 C C . LEU A 1 121 ? -16.199 -13.766 -21.030 1.00 47.12 121 LEU A C 1
ATOM 932 O O . LEU A 1 121 ? -15.422 -14.553 -21.565 1.00 47.12 121 LEU A O 1
ATOM 936 N N . ALA A 1 122 ? -17.212 -13.203 -21.701 1.00 41.84 122 ALA A N 1
ATOM 937 C CA . ALA A 1 122 ? -17.551 -13.536 -23.088 1.00 41.84 122 ALA A CA 1
ATOM 938 C C . ALA A 1 122 ? -16.568 -12.935 -24.111 1.00 41.84 122 ALA A C 1
ATOM 940 O O . ALA A 1 122 ? -16.372 -13.491 -25.191 1.00 41.84 122 ALA A O 1
ATOM 941 N N . ALA A 1 123 ? -15.901 -11.827 -23.770 1.00 42.94 123 ALA A N 1
ATOM 942 C CA . ALA A 1 123 ? -14.925 -11.189 -24.656 1.00 42.94 123 ALA A CA 1
ATOM 943 C C . ALA A 1 123 ? -13.636 -12.018 -24.834 1.00 42.94 123 ALA A C 1
ATOM 945 O O . ALA A 1 123 ? -12.971 -11.907 -25.862 1.00 42.94 123 ALA A O 1
ATOM 946 N N . LEU A 1 124 ? -13.301 -12.881 -23.867 1.00 41.25 124 LEU A N 1
ATOM 947 C CA . LEU A 1 124 ? -12.128 -13.763 -23.929 1.00 41.25 124 LEU A CA 1
ATOM 948 C C . LEU A 1 124 ? -12.363 -15.021 -24.777 1.00 41.25 124 LEU A C 1
ATOM 950 O O . LEU A 1 124 ? -11.409 -15.569 -25.325 1.00 41.25 124 LEU A O 1
ATOM 954 N N . THR A 1 125 ? -13.613 -15.462 -24.938 1.00 43.94 125 THR A N 1
ATOM 955 C CA . THR A 1 125 ? -13.946 -16.660 -25.726 1.00 43.94 125 THR A CA 1
ATOM 956 C C . THR A 1 125 ? -13.990 -16.411 -27.235 1.00 43.94 125 THR A C 1
ATOM 958 O O . THR A 1 125 ? -13.726 -17.329 -28.002 1.00 43.94 125 THR A O 1
ATOM 961 N N . THR A 1 126 ? -14.237 -15.178 -27.686 1.00 41.31 126 THR A N 1
ATOM 962 C CA . THR A 1 126 ? -14.358 -14.861 -29.126 1.00 41.31 126 THR A CA 1
ATOM 963 C C . THR A 1 126 ? -13.004 -14.680 -29.828 1.00 41.31 126 THR A C 1
ATOM 965 O O . THR A 1 126 ? -12.937 -14.650 -31.053 1.00 41.31 126 THR A O 1
ATOM 968 N N . ALA A 1 127 ? -11.902 -14.577 -29.078 1.00 42.84 127 ALA A N 1
ATOM 969 C CA . ALA A 1 127 ? -10.572 -14.323 -29.638 1.00 42.84 127 ALA A CA 1
ATOM 970 C C . ALA A 1 127 ? -9.855 -15.578 -30.187 1.00 42.84 127 ALA A C 1
ATOM 972 O O . ALA A 1 127 ? -8.791 -15.440 -30.787 1.00 42.84 127 ALA A O 1
ATOM 973 N N . LEU A 1 128 ? -10.405 -16.787 -30.001 1.00 40.62 128 LEU A N 1
ATOM 974 C CA . LEU A 1 128 ? -9.738 -18.042 -30.387 1.00 40.62 128 LEU A CA 1
ATOM 975 C C . LEU A 1 128 ? -10.173 -18.654 -31.734 1.00 40.62 128 LEU A C 1
ATOM 977 O O . LEU A 1 128 ? -9.478 -19.544 -32.214 1.00 40.62 128 LEU A O 1
ATOM 981 N N . ASP A 1 129 ? -11.231 -18.165 -32.390 1.00 33.75 129 ASP A N 1
ATOM 982 C CA . ASP A 1 129 ? -11.810 -18.827 -33.582 1.00 33.75 129 ASP A CA 1
ATOM 983 C C . ASP A 1 129 ? -11.424 -18.207 -34.945 1.00 33.75 129 ASP A C 1
ATOM 985 O O . ASP A 1 129 ? -12.036 -18.486 -35.975 1.00 33.75 129 ASP A O 1
ATOM 989 N N . GLY A 1 130 ? -10.380 -17.377 -34.999 1.00 36.62 130 GLY A N 1
ATOM 990 C CA . GLY A 1 130 ? -10.026 -16.597 -36.194 1.00 36.62 130 GLY A CA 1
ATOM 991 C C . GLY A 1 130 ? -8.690 -16.940 -36.857 1.00 36.62 130 GLY A C 1
ATOM 992 O O . GLY A 1 130 ? -7.954 -16.018 -37.192 1.00 36.62 130 GLY A O 1
ATOM 993 N N . ALA A 1 131 ? -8.331 -18.215 -37.038 1.00 34.69 131 ALA A N 1
ATOM 994 C CA . ALA A 1 131 ? -7.063 -18.597 -37.677 1.00 34.69 131 ALA A CA 1
ATOM 995 C C . ALA A 1 131 ? -7.229 -19.652 -38.787 1.00 34.69 131 ALA A C 1
ATOM 997 O O . ALA A 1 131 ? -6.892 -20.816 -38.597 1.00 34.69 131 ALA A O 1
ATOM 998 N N . ALA A 1 132 ? -7.693 -19.232 -39.971 1.00 28.27 132 ALA A N 1
ATOM 999 C CA . ALA A 1 132 ? -7.421 -19.914 -41.244 1.00 28.27 132 ALA A CA 1
ATOM 1000 C C . ALA A 1 132 ? -7.798 -19.035 -42.455 1.00 28.27 132 ALA A C 1
ATOM 1002 O O . ALA A 1 132 ? -8.980 -18.836 -42.707 1.00 28.27 132 ALA A O 1
ATOM 1003 N N . ALA A 1 133 ? -6.803 -18.549 -43.216 1.00 29.11 133 ALA A N 1
ATOM 1004 C CA . ALA A 1 133 ? -6.696 -18.708 -44.681 1.00 29.11 133 ALA A CA 1
ATOM 1005 C C . ALA A 1 133 ? -5.811 -17.645 -45.378 1.00 29.11 133 ALA A C 1
ATOM 1007 O O . ALA A 1 133 ? -6.045 -16.447 -45.284 1.00 29.11 133 ALA A O 1
ATOM 1008 N N . ALA A 1 134 ? -4.891 -18.180 -46.190 1.00 29.72 134 ALA A N 1
ATOM 1009 C CA . ALA A 1 134 ? -4.362 -17.684 -47.468 1.00 29.72 134 ALA A CA 1
ATOM 1010 C C . ALA A 1 134 ? -3.356 -16.509 -47.527 1.00 29.72 134 ALA A C 1
ATOM 1012 O O . ALA A 1 134 ? -3.628 -15.354 -47.226 1.00 29.72 134 ALA A O 1
ATOM 1013 N N . ALA A 1 135 ? -2.186 -16.863 -48.066 1.00 30.77 135 ALA A N 1
ATOM 1014 C CA . ALA A 1 135 ? -1.081 -16.014 -48.486 1.00 30.77 135 ALA A CA 1
ATOM 1015 C C . ALA A 1 135 ? -1.317 -15.359 -49.861 1.00 30.77 135 ALA A C 1
ATOM 1017 O O . ALA A 1 135 ? -1.929 -15.969 -50.734 1.00 30.77 135 ALA A O 1
ATOM 1018 N N . THR A 1 136 ? -0.727 -14.182 -50.106 1.00 27.36 136 THR A N 1
ATOM 1019 C CA . THR A 1 136 ? -0.081 -13.817 -51.389 1.00 27.36 136 THR A CA 1
ATOM 1020 C C . THR A 1 136 ? 0.759 -12.539 -51.254 1.00 27.36 136 THR A C 1
ATOM 1022 O O . THR A 1 136 ? 0.528 -11.692 -50.398 1.00 27.36 136 THR A O 1
ATOM 1025 N N . SER A 1 137 ? 1.806 -12.468 -52.071 1.00 28.89 137 SER A N 1
ATOM 1026 C CA . SER A 1 137 ? 2.993 -11.612 -51.987 1.00 28.89 137 SER A CA 1
ATOM 1027 C C . SER A 1 137 ? 2.935 -10.332 -52.832 1.00 28.89 137 SER A C 1
ATOM 1029 O O . SER A 1 137 ? 2.558 -10.428 -53.994 1.00 28.89 137 SER A O 1
ATOM 1031 N N . SER A 1 138 ? 3.505 -9.218 -52.341 1.00 29.84 138 SER A N 1
ATOM 1032 C CA . SER A 1 138 ? 4.353 -8.287 -53.131 1.00 29.84 138 SER A CA 1
ATOM 1033 C C . SER A 1 138 ? 4.919 -7.133 -52.277 1.00 29.84 138 SER A C 1
ATOM 1035 O O . SER A 1 138 ? 4.166 -6.448 -51.594 1.00 29.84 138 SER A O 1
ATOM 1037 N N . LYS A 1 139 ? 6.239 -6.890 -52.351 1.00 31.72 139 LYS A N 1
ATOM 1038 C CA . LYS A 1 139 ? 6.938 -5.661 -51.889 1.00 31.72 139 LYS A CA 1
ATOM 1039 C C . LYS A 1 139 ? 7.005 -4.630 -53.035 1.00 31.72 139 LYS A C 1
ATOM 1041 O O . LYS A 1 139 ? 7.091 -5.059 -54.186 1.00 31.72 139 LYS A O 1
ATOM 1046 N N . PRO A 1 140 ? 7.057 -3.312 -52.745 1.00 30.55 140 PRO A N 1
ATOM 1047 C CA . PRO A 1 140 ? 8.347 -2.593 -52.729 1.00 30.55 140 PRO A CA 1
ATOM 1048 C C . PRO A 1 140 ? 8.524 -1.593 -51.550 1.00 30.55 140 PRO A C 1
ATOM 1050 O O . PRO A 1 140 ? 7.639 -1.407 -50.728 1.00 30.55 140 PRO A O 1
ATOM 1053 N N . LYS A 1 141 ? 9.734 -1.021 -51.447 1.00 28.19 141 LYS A N 1
ATOM 1054 C CA . LYS A 1 141 ? 10.390 -0.232 -50.366 1.00 28.19 141 LYS A CA 1
ATOM 1055 C C . LYS A 1 141 ? 10.719 1.193 -50.901 1.00 28.19 141 LYS A C 1
ATOM 1057 O O . LYS A 1 141 ? 10.819 1.284 -52.122 1.00 28.19 141 LYS A O 1
ATOM 1062 N N . PRO A 1 142 ? 11.135 2.220 -50.116 1.00 39.16 142 PRO A N 1
ATOM 1063 C CA . PRO A 1 142 ? 10.798 2.659 -48.750 1.00 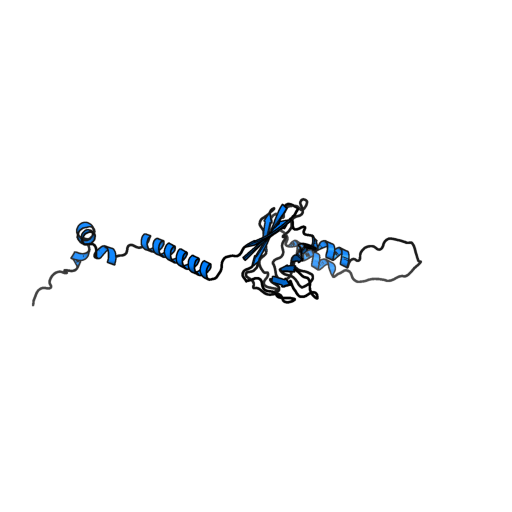39.16 142 PRO A CA 1
ATOM 1064 C C . PRO A 1 142 ? 10.233 4.104 -48.731 1.00 39.16 142 PRO A C 1
ATOM 1066 O O . PRO A 1 142 ? 10.692 4.958 -49.484 1.00 39.16 142 PRO A O 1
ATOM 1069 N N . GLU A 1 143 ? 9.357 4.435 -47.786 1.00 25.67 143 GLU A N 1
ATOM 1070 C CA . GLU A 1 143 ? 9.030 5.836 -47.484 1.00 25.67 143 GLU A CA 1
ATOM 1071 C C . GLU A 1 143 ? 9.069 6.042 -45.967 1.00 25.67 143 GLU A C 1
ATOM 1073 O O . GLU A 1 143 ? 8.566 5.225 -45.191 1.00 25.67 143 GLU A O 1
ATOM 1078 N N . VAL A 1 144 ? 9.801 7.073 -45.544 1.00 45.50 144 VAL A N 1
ATOM 1079 C CA . VAL A 1 144 ? 10.129 7.366 -44.146 1.00 45.50 144 VAL A CA 1
ATOM 1080 C C . VAL A 1 144 ? 8.844 7.727 -43.408 1.00 45.50 144 VAL A C 1
ATOM 1082 O O . VAL A 1 144 ? 8.305 8.815 -43.574 1.00 45.50 144 VAL A O 1
ATOM 1085 N N . THR A 1 145 ? 8.359 6.790 -42.598 1.00 33.44 145 THR A N 1
ATOM 1086 C CA . THR A 1 145 ? 7.157 6.931 -41.770 1.00 33.44 145 THR A CA 1
ATOM 1087 C C . THR A 1 145 ? 7.578 6.690 -40.319 1.00 33.44 145 THR A C 1
ATOM 1089 O O . THR A 1 145 ? 8.360 5.761 -40.089 1.00 33.44 145 THR A O 1
ATOM 1092 N N . PRO A 1 146 ? 7.143 7.505 -39.339 1.00 40.78 146 PRO A N 1
ATOM 1093 C CA . PRO A 1 146 ? 7.505 7.296 -37.942 1.00 40.78 146 PRO A CA 1
ATOM 1094 C C . PRO A 1 146 ? 7.043 5.905 -37.505 1.00 40.78 146 PRO A C 1
ATOM 1096 O O . PRO A 1 146 ? 5.898 5.520 -37.735 1.00 40.78 146 PRO A O 1
ATOM 1099 N N . THR A 1 147 ? 7.961 5.143 -36.917 1.00 34.19 147 THR A N 1
ATOM 1100 C CA . THR A 1 147 ? 7.698 3.834 -36.317 1.00 34.19 147 THR A CA 1
ATOM 1101 C C . THR A 1 147 ? 6.491 3.931 -35.379 1.00 34.19 147 THR A C 1
ATOM 1103 O O . THR A 1 147 ? 6.577 4.677 -34.401 1.00 34.19 147 THR A O 1
ATOM 1106 N N . PRO A 1 148 ? 5.373 3.226 -35.639 1.00 46.25 148 PRO A N 1
ATOM 1107 C CA . PRO A 1 148 ? 4.331 3.095 -34.632 1.00 46.25 148 PRO A CA 1
ATOM 1108 C C . PRO A 1 148 ? 4.907 2.313 -33.439 1.00 46.25 148 PRO A C 1
ATOM 1110 O O . PRO A 1 148 ? 5.697 1.386 -33.661 1.00 46.25 148 PRO A O 1
ATOM 1113 N N . PRO A 1 149 ? 4.560 2.681 -32.193 1.00 43.75 149 PRO A N 1
ATOM 1114 C CA . PRO A 1 149 ? 5.003 1.943 -31.015 1.00 43.75 149 PRO A CA 1
ATOM 1115 C C . PRO A 1 149 ? 4.557 0.483 -31.117 1.00 43.75 149 PRO A C 1
ATOM 1117 O O . PRO A 1 149 ? 3.523 0.168 -31.718 1.00 43.75 149 PRO A O 1
ATOM 1120 N N . SER A 1 150 ? 5.364 -0.419 -30.564 1.00 43.72 150 SER A N 1
ATOM 1121 C CA . SER A 1 150 ? 5.085 -1.852 -30.633 1.00 43.72 150 SER A CA 1
ATOM 1122 C C . SER A 1 150 ? 3.746 -2.158 -29.938 1.00 43.72 150 SER A C 1
ATOM 1124 O O . SER A 1 150 ? 3.337 -1.496 -28.979 1.00 43.72 150 SER A O 1
ATOM 1126 N N . VAL A 1 151 ? 3.019 -3.169 -30.417 1.00 52.75 151 VAL A N 1
ATOM 1127 C CA . VAL A 1 151 ? 1.714 -3.552 -29.845 1.00 52.75 151 VAL A CA 1
ATOM 1128 C C . VAL A 1 151 ? 1.851 -3.959 -28.360 1.00 52.75 151 VAL A C 1
ATOM 1130 O O . VAL A 1 151 ? 0.932 -3.731 -27.576 1.00 52.75 151 VAL A O 1
ATOM 1133 N N . GLU A 1 152 ? 3.023 -4.454 -27.937 1.00 50.22 152 GLU A N 1
ATOM 1134 C CA . GLU A 1 152 ? 3.359 -4.734 -26.527 1.00 50.22 152 GLU A CA 1
ATOM 1135 C C . GLU A 1 152 ? 3.571 -3.461 -25.687 1.00 50.22 152 GLU A C 1
ATOM 1137 O O . GLU A 1 152 ? 3.118 -3.391 -24.541 1.00 50.22 152 GLU A O 1
ATOM 1142 N N . GLU A 1 153 ? 4.193 -2.420 -26.250 1.00 46.31 153 GLU A N 1
ATOM 1143 C CA . GLU A 1 153 ? 4.336 -1.107 -25.593 1.00 46.31 153 GLU A CA 1
ATOM 1144 C C . GLU A 1 153 ? 2.971 -0.425 -25.411 1.00 46.31 153 GLU A C 1
ATOM 1146 O O . GLU A 1 153 ? 2.711 0.242 -24.412 1.00 46.31 153 GLU A O 1
ATOM 1151 N N . THR A 1 154 ? 2.050 -0.656 -26.347 1.00 40.28 154 THR A N 1
ATOM 1152 C CA . THR A 1 154 ? 0.717 -0.038 -26.328 1.00 40.28 154 THR A CA 1
ATOM 1153 C C . THR A 1 154 ? -0.227 -0.727 -25.329 1.00 40.28 154 THR A C 1
ATOM 1155 O O . THR A 1 154 ? -1.068 -0.078 -24.705 1.00 40.28 154 THR A O 1
ATOM 1158 N N . LEU A 1 155 ? -0.095 -2.044 -25.129 1.00 44.06 155 LEU A N 1
ATOM 1159 C CA . LEU A 1 155 ? -0.870 -2.792 -24.128 1.00 44.06 155 LEU A CA 1
ATOM 1160 C C . LEU A 1 155 ? -0.359 -2.547 -22.700 1.00 44.06 155 LEU A C 1
ATOM 1162 O O . LEU A 1 155 ? -1.167 -2.392 -21.782 1.00 44.06 155 LEU A O 1
ATOM 1166 N N . SER A 1 156 ? 0.961 -2.452 -22.514 1.00 49.88 156 SER A N 1
ATOM 1167 C CA . SER A 1 156 ? 1.565 -2.118 -21.216 1.00 49.88 156 SER A CA 1
ATOM 1168 C C . SER A 1 156 ? 1.219 -0.694 -20.765 1.00 49.88 156 SER A C 1
ATOM 1170 O O . SER A 1 156 ? 0.847 -0.510 -19.604 1.00 49.88 156 SER A O 1
ATOM 1172 N N . ALA A 1 157 ? 1.190 0.277 -21.687 1.00 51.81 157 ALA A N 1
ATOM 1173 C CA . ALA A 1 157 ? 0.734 1.644 -21.414 1.00 51.81 157 ALA A CA 1
ATOM 1174 C C . ALA A 1 157 ? -0.735 1.725 -20.951 1.00 51.81 157 ALA A C 1
ATOM 1176 O O . ALA A 1 157 ? -1.112 2.646 -20.234 1.00 51.81 157 ALA A O 1
ATOM 1177 N N . ASN A 1 158 ? -1.573 0.752 -21.331 1.00 68.88 158 ASN A N 1
ATOM 1178 C CA . ASN A 1 158 ? -2.975 0.695 -20.912 1.00 68.88 158 ASN A CA 1
ATOM 1179 C C . ASN A 1 158 ? -3.185 -0.008 -19.566 1.00 68.88 158 ASN A C 1
ATOM 1181 O O . ASN A 1 158 ? -4.261 0.123 -18.976 1.00 68.88 158 ASN A O 1
ATOM 1185 N N . PHE A 1 159 ? -2.217 -0.793 -19.096 1.00 84.19 159 PHE A N 1
ATOM 1186 C CA . PHE A 1 159 ? -2.342 -1.580 -17.868 1.00 84.19 159 PHE A CA 1
ATOM 1187 C C . PHE A 1 159 ? -1.697 -0.908 -16.657 1.00 84.19 159 PHE A C 1
ATOM 1189 O O . PHE A 1 159 ? -2.193 -1.062 -15.537 1.00 84.19 159 PHE A O 1
ATOM 1196 N N . LEU A 1 160 ? -0.609 -0.176 -16.896 1.00 88.56 160 LEU A N 1
ATOM 1197 C CA . LEU A 1 160 ? 0.120 0.600 -15.906 1.00 88.56 160 LEU A CA 1
ATOM 1198 C C . LEU A 1 160 ? -0.395 2.040 -15.920 1.00 88.56 160 LEU A C 1
ATOM 1200 O O . LEU A 1 160 ? -0.309 2.734 -16.927 1.00 88.56 160 LEU A O 1
ATOM 1204 N N . CYS A 1 161 ? -0.924 2.482 -14.788 1.00 90.56 161 CYS A N 1
ATOM 1205 C CA . CYS A 1 161 ? -1.382 3.844 -14.569 1.00 90.56 161 CYS A CA 1
ATOM 1206 C C . CYS A 1 161 ? -0.294 4.611 -13.802 1.00 90.56 161 CYS A C 1
ATOM 1208 O O . CYS A 1 161 ? -0.038 4.263 -12.643 1.00 90.56 161 CYS A O 1
ATOM 1210 N N . PRO A 1 162 ? 0.348 5.627 -14.408 1.00 92.81 162 PRO A N 1
ATOM 1211 C CA . PRO A 1 162 ? 1.292 6.490 -13.705 1.00 92.81 162 PRO A CA 1
ATOM 1212 C C . PRO A 1 162 ? 0.641 7.180 -12.505 1.00 92.81 162 PRO A C 1
ATOM 1214 O O . PRO A 1 162 ? -0.555 7.479 -12.522 1.00 92.81 162 PRO A O 1
ATOM 1217 N N . LEU A 1 163 ? 1.440 7.432 -11.473 1.00 92.81 163 LEU A N 1
ATOM 1218 C CA . LEU A 1 163 ? 1.012 8.033 -10.218 1.00 92.81 163 LEU A CA 1
ATOM 1219 C C . LEU A 1 163 ? 1.950 9.185 -9.845 1.00 92.81 163 LEU A C 1
ATOM 1221 O O . LEU A 1 163 ? 3.142 8.960 -9.655 1.00 92.81 163 LEU A O 1
ATOM 1225 N N . HIS A 1 164 ? 1.417 10.395 -9.671 1.00 95.06 164 HIS A N 1
ATOM 1226 C CA . HIS A 1 164 ? 2.190 11.529 -9.156 1.00 95.06 164 HIS A CA 1
ATOM 1227 C C . HIS A 1 164 ? 1.952 11.667 -7.656 1.00 95.06 164 HIS A C 1
ATOM 1229 O O . HIS A 1 164 ? 0.882 12.084 -7.211 1.00 95.06 164 HIS A O 1
ATOM 1235 N N . VAL A 1 165 ? 2.935 11.256 -6.858 1.00 96.62 165 VAL A N 1
ATOM 1236 C CA . VAL A 1 165 ? 2.835 11.287 -5.397 1.00 96.62 165 VAL A CA 1
ATOM 1237 C C . VAL A 1 165 ? 3.160 12.689 -4.893 1.00 96.62 165 VAL A C 1
ATOM 1239 O O . VAL A 1 165 ? 4.268 13.180 -5.084 1.00 96.62 165 VAL A O 1
ATOM 1242 N N . LYS A 1 166 ? 2.206 13.307 -4.194 1.00 96.81 166 LYS A N 1
ATOM 1243 C CA . LYS A 1 166 ? 2.405 14.584 -3.501 1.00 96.81 166 LYS A CA 1
ATOM 1244 C C . LYS A 1 166 ? 2.993 14.375 -2.107 1.00 96.81 166 LYS A C 1
ATOM 1246 O O . LYS A 1 166 ? 3.894 15.097 -1.694 1.00 96.81 166 LYS A O 1
ATOM 1251 N N . GLU A 1 167 ? 2.461 13.399 -1.378 1.00 96.12 167 GLU A N 1
ATOM 1252 C CA . GLU A 1 167 ? 2.891 13.050 -0.023 1.00 96.12 167 GLU A CA 1
ATOM 1253 C C . GLU A 1 167 ? 2.675 11.553 0.237 1.00 96.12 167 GLU A C 1
ATOM 1255 O O . GLU A 1 167 ? 1.682 10.967 -0.205 1.00 96.12 167 GLU A O 1
ATOM 1260 N N . LEU A 1 168 ? 3.619 10.942 0.960 1.00 96.75 168 LEU A N 1
ATOM 1261 C CA . LEU A 1 168 ? 3.507 9.599 1.525 1.00 96.75 168 LEU A CA 1
ATOM 1262 C C . LEU A 1 168 ? 3.669 9.708 3.038 1.00 96.75 168 LEU A C 1
ATOM 1264 O O . LEU A 1 168 ? 4.705 10.155 3.528 1.00 96.75 168 LEU A O 1
ATOM 1268 N N . GLU A 1 169 ? 2.680 9.214 3.767 1.00 95.75 169 GLU A N 1
ATOM 1269 C CA . GLU A 1 169 ? 2.722 9.082 5.215 1.00 95.75 169 GLU A CA 1
ATOM 1270 C C . GLU A 1 169 ? 2.694 7.606 5.610 1.00 95.75 169 GLU A C 1
ATOM 1272 O O . GLU A 1 169 ? 1.893 6.821 5.097 1.00 95.75 169 GLU A O 1
ATOM 1277 N N . ILE A 1 170 ? 3.554 7.214 6.551 1.00 93.69 170 ILE A N 1
ATOM 1278 C CA . ILE A 1 170 ? 3.570 5.859 7.106 1.00 93.69 170 ILE A CA 1
ATOM 1279 C C . ILE A 1 170 ? 3.350 5.949 8.611 1.00 93.69 170 ILE A C 1
ATOM 1281 O O . ILE A 1 170 ? 4.171 6.484 9.352 1.00 93.69 170 ILE A O 1
ATOM 1285 N N . TRP A 1 171 ? 2.241 5.373 9.061 1.00 91.25 171 TRP A N 1
ATOM 1286 C CA . TRP A 1 171 ? 1.800 5.393 10.446 1.00 91.25 171 TRP A CA 1
ATOM 1287 C C . TRP A 1 171 ? 2.034 4.033 11.108 1.00 91.25 171 TRP A C 1
ATOM 1289 O O . TRP A 1 171 ? 1.533 2.992 10.662 1.00 91.25 171 TRP A O 1
ATOM 1299 N N . GLY A 1 172 ? 2.792 4.028 12.204 1.00 85.00 172 GLY A N 1
ATOM 1300 C CA . GLY A 1 172 ? 2.953 2.863 13.071 1.00 85.00 172 GLY A CA 1
ATOM 1301 C C . GLY A 1 172 ? 1.681 2.582 13.874 1.00 85.00 172 GLY A C 1
ATOM 1302 O O . GLY A 1 172 ? 1.009 3.501 14.324 1.00 85.00 172 GLY A O 1
ATOM 1303 N N . THR A 1 173 ? 1.356 1.307 14.091 1.00 72.25 173 THR A N 1
ATOM 1304 C CA . THR A 1 173 ? 0.205 0.890 14.921 1.00 72.25 173 THR A CA 1
ATOM 1305 C C . THR A 1 173 ? 0.599 0.615 16.379 1.00 72.25 173 THR A C 1
ATOM 1307 O O . THR A 1 173 ? -0.108 -0.102 17.079 1.00 72.25 173 THR A O 1
ATOM 1310 N N . GLY A 1 174 ? 1.728 1.174 16.828 1.00 71.94 174 GLY A N 1
ATOM 1311 C CA . GLY A 1 174 ? 2.331 0.882 18.130 1.00 71.94 174 GLY A CA 1
ATOM 1312 C C . GLY A 1 174 ? 3.180 -0.394 18.144 1.00 71.94 174 GLY A C 1
ATOM 1313 O O . GLY A 1 174 ? 3.172 -1.192 17.205 1.00 71.94 174 GLY A O 1
ATOM 1314 N N . ASP A 1 175 ? 3.948 -0.548 19.214 1.00 77.62 175 ASP A N 1
ATOM 1315 C CA . ASP A 1 175 ? 4.810 -1.683 19.540 1.00 77.62 175 ASP A CA 1
ATOM 1316 C C . ASP A 1 175 ? 4.103 -2.688 20.474 1.00 77.62 175 ASP A C 1
ATOM 1318 O O . ASP A 1 175 ? 2.950 -2.499 20.871 1.00 77.62 175 ASP A O 1
ATOM 1322 N N . LEU A 1 176 ? 4.780 -3.793 20.820 1.00 80.12 176 LEU A N 1
ATOM 1323 C CA . LEU A 1 176 ? 4.214 -4.848 21.679 1.00 80.12 176 LEU A CA 1
ATOM 1324 C C . LEU A 1 176 ? 3.676 -4.295 23.006 1.00 80.12 176 LEU A C 1
ATOM 1326 O O . LEU A 1 176 ? 2.626 -4.739 23.465 1.00 80.12 176 LEU A O 1
ATOM 1330 N N . SER A 1 177 ? 4.351 -3.294 23.577 1.00 83.62 177 SER A N 1
ATOM 1331 C CA . SER A 1 177 ? 3.935 -2.665 24.831 1.00 83.62 177 SER A CA 1
ATOM 1332 C C . SER A 1 177 ? 2.586 -1.945 24.697 1.00 83.62 177 SER A C 1
ATOM 1334 O O . SER A 1 177 ? 1.699 -2.133 25.530 1.00 83.62 177 SER A O 1
ATOM 1336 N N . VAL A 1 178 ? 2.386 -1.192 23.610 1.00 82.25 178 VAL A N 1
ATOM 1337 C CA . VAL A 1 178 ? 1.128 -0.496 23.302 1.00 82.25 178 VAL A CA 1
ATOM 1338 C C . VAL A 1 178 ? 0.003 -1.503 23.073 1.00 82.25 178 VAL A C 1
ATOM 1340 O O . VAL A 1 178 ? -1.114 -1.309 23.552 1.00 82.25 178 VAL A O 1
ATOM 1343 N N . LEU A 1 179 ? 0.299 -2.619 22.404 1.00 78.25 179 LEU A N 1
ATOM 1344 C CA . LEU A 1 179 ? -0.670 -3.687 22.167 1.00 78.25 179 LEU A CA 1
ATOM 1345 C C . LEU A 1 179 ? -1.077 -4.405 23.466 1.00 78.25 179 LEU A C 1
ATOM 1347 O O . LEU A 1 179 ? -2.259 -4.693 23.673 1.00 78.25 179 LEU A O 1
ATOM 1351 N N . GLU A 1 180 ? -0.128 -4.673 24.364 1.00 88.19 180 GLU A N 1
ATOM 1352 C CA . GLU A 1 180 ? -0.404 -5.229 25.694 1.00 88.19 180 GLU A CA 1
ATOM 1353 C C . GLU A 1 180 ? -1.220 -4.266 26.560 1.00 88.19 180 GLU A C 1
ATOM 1355 O O . GLU A 1 180 ? -2.216 -4.678 27.159 1.00 88.19 180 GLU A O 1
ATOM 1360 N N . GLN A 1 181 ? -0.863 -2.979 26.568 1.00 87.19 181 GLN A N 1
ATOM 1361 C CA . GLN A 1 181 ? -1.622 -1.935 27.259 1.00 87.19 181 GLN A CA 1
ATOM 1362 C C . GLN A 1 181 ? -3.055 -1.838 26.728 1.00 87.19 181 GLN A C 1
ATOM 1364 O O . GLN A 1 181 ? -4.004 -1.800 27.513 1.00 87.19 181 GLN A O 1
ATOM 1369 N N . GLN A 1 182 ? -3.236 -1.869 25.404 1.00 83.19 182 GLN A N 1
ATOM 1370 C CA . GLN A 1 182 ? -4.558 -1.845 24.786 1.00 83.19 182 GLN A CA 1
ATOM 1371 C C . GLN A 1 182 ? -5.387 -3.074 25.188 1.00 83.19 182 GLN A C 1
ATOM 1373 O O . GLN A 1 182 ? -6.554 -2.933 25.557 1.00 83.19 182 GLN A O 1
ATOM 1378 N N . ARG A 1 183 ? -4.790 -4.277 25.186 1.00 88.25 183 ARG A N 1
ATOM 1379 C CA . ARG A 1 183 ? -5.452 -5.508 25.660 1.00 88.25 183 ARG A CA 1
ATOM 1380 C C . ARG A 1 183 ? -5.847 -5.419 27.132 1.00 88.25 183 ARG A C 1
ATOM 1382 O O . ARG A 1 183 ? -6.957 -5.821 27.479 1.00 88.25 183 ARG A O 1
ATOM 1389 N N . ALA A 1 184 ? -4.970 -4.897 27.986 1.00 93.62 184 ALA A N 1
ATOM 1390 C CA . ALA A 1 184 ? -5.247 -4.728 29.409 1.00 93.62 184 ALA A CA 1
ATOM 1391 C C . ALA A 1 184 ? -6.410 -3.751 29.646 1.00 93.62 184 ALA A C 1
ATOM 1393 O O . ALA A 1 184 ? -7.322 -4.060 30.413 1.00 93.62 184 ALA A O 1
ATOM 1394 N N . LEU A 1 185 ? -6.426 -2.623 28.930 1.00 90.31 185 LEU A N 1
ATOM 1395 C CA . LEU A 1 185 ? -7.489 -1.621 29.015 1.00 90.31 185 LEU A CA 1
ATOM 1396 C C . LEU A 1 185 ? -8.839 -2.185 28.556 1.00 90.31 185 LEU A C 1
ATOM 1398 O O . LEU A 1 185 ? -9.847 -2.006 29.242 1.00 90.31 185 LEU A O 1
ATOM 1402 N N . LEU A 1 186 ? -8.866 -2.902 27.428 1.00 88.88 186 LEU A N 1
ATOM 1403 C CA . LEU A 1 186 ? -10.082 -3.559 26.939 1.00 88.88 186 LEU A CA 1
ATOM 1404 C C . LEU A 1 186 ? -10.600 -4.592 27.945 1.00 88.88 186 LEU A C 1
ATOM 1406 O O . LEU A 1 186 ? -11.784 -4.578 28.280 1.00 88.88 186 LEU A O 1
ATOM 1410 N N . LYS A 1 187 ? -9.708 -5.423 28.500 1.00 95.25 187 LYS A N 1
ATOM 1411 C CA . LYS A 1 187 ? -10.060 -6.410 29.528 1.00 95.25 187 LYS A CA 1
ATOM 1412 C C . LYS A 1 187 ? -10.645 -5.746 30.778 1.00 95.25 187 LYS A C 1
ATOM 1414 O O . LYS A 1 187 ? -11.642 -6.230 31.307 1.00 95.25 187 LYS A O 1
ATOM 1419 N N . GLN A 1 188 ? -10.073 -4.624 31.218 1.00 94.88 188 GLN A N 1
ATOM 1420 C CA . GLN A 1 188 ? -10.599 -3.852 32.345 1.00 94.88 188 GLN A CA 1
ATOM 1421 C C . GLN A 1 188 ? -11.990 -3.276 32.037 1.00 94.88 188 GLN A C 1
ATOM 1423 O O . GLN A 1 188 ? -12.887 -3.362 32.875 1.00 94.88 188 GLN A O 1
ATOM 1428 N N . GLN A 1 189 ? -12.206 -2.727 30.835 1.00 90.56 189 GLN A N 1
ATOM 1429 C CA . GLN A 1 189 ? -13.530 -2.247 30.428 1.00 90.56 189 GLN A CA 1
ATOM 1430 C C . GLN A 1 189 ? -14.568 -3.370 30.408 1.00 90.56 189 GLN A C 1
ATOM 1432 O O . GLN A 1 189 ? -15.688 -3.168 30.875 1.00 90.56 189 GLN A O 1
ATOM 1437 N N . ASP A 1 190 ? -14.218 -4.538 29.874 1.00 88.12 190 ASP A N 1
ATOM 1438 C CA . ASP A 1 190 ? -15.136 -5.673 29.800 1.00 88.12 190 ASP A CA 1
ATOM 1439 C C . ASP A 1 190 ? -15.462 -6.234 31.179 1.00 88.12 190 ASP A C 1
ATOM 1441 O O . ASP A 1 190 ? -16.624 -6.542 31.444 1.00 88.12 190 ASP A O 1
ATOM 1445 N N . GLN A 1 191 ? -14.485 -6.268 32.087 1.00 91.81 191 GLN A N 1
ATOM 1446 C CA . GLN A 1 191 ? -14.726 -6.617 33.482 1.00 91.81 191 GLN A CA 1
ATOM 1447 C C . GLN A 1 191 ? -15.703 -5.632 34.138 1.00 91.81 191 GLN A C 1
ATOM 1449 O O . GLN A 1 191 ? -16.716 -6.060 34.685 1.00 91.81 191 GLN A O 1
ATOM 1454 N N . LEU A 1 192 ? -15.488 -4.320 33.992 1.00 88.12 192 LEU A N 1
ATOM 1455 C CA . LEU A 1 192 ? -16.416 -3.306 34.510 1.00 88.12 192 LEU A CA 1
ATOM 1456 C C . LEU A 1 192 ? -17.819 -3.434 33.896 1.00 88.12 192 LEU A C 1
ATOM 1458 O O . LEU A 1 192 ? -18.825 -3.229 34.576 1.00 88.12 192 LEU A O 1
ATOM 1462 N N . ARG A 1 193 ? -17.917 -3.777 32.604 1.00 88.06 193 ARG A N 1
ATOM 1463 C CA . ARG A 1 193 ? -19.204 -4.051 31.946 1.00 88.06 193 ARG A CA 1
ATOM 1464 C C . ARG A 1 193 ? -19.876 -5.291 32.531 1.00 88.06 193 ARG A C 1
ATOM 1466 O O . ARG A 1 193 ? -21.093 -5.272 32.700 1.00 88.06 193 ARG A O 1
ATOM 1473 N N . GLN A 1 194 ? -19.124 -6.350 32.822 1.00 86.00 194 GLN A N 1
ATOM 1474 C CA . GLN A 1 194 ? -19.652 -7.577 33.419 1.00 86.00 194 GLN A CA 1
ATOM 1475 C C . GLN A 1 194 ? -20.097 -7.361 34.867 1.00 86.00 194 GLN A C 1
ATOM 1477 O O . GLN A 1 194 ? -21.208 -7.764 35.199 1.00 86.00 194 GLN A O 1
ATOM 1482 N N . GLU A 1 195 ? -19.312 -6.654 35.681 1.00 85.00 195 GLU A N 1
ATOM 1483 C CA . GLU A 1 195 ? -19.663 -6.285 37.062 1.00 85.00 195 GLU A CA 1
ATOM 1484 C C . GLU A 1 195 ? -20.948 -5.447 37.127 1.00 85.00 195 GLU A C 1
ATOM 1486 O O . GLU A 1 195 ? -21.755 -5.612 38.033 1.00 85.00 195 GLU A O 1
ATOM 1491 N N . ARG A 1 196 ? -21.197 -4.578 36.137 1.00 80.56 196 ARG A N 1
ATOM 1492 C CA . ARG A 1 196 ? -22.464 -3.826 36.048 1.00 80.56 196 ARG A CA 1
ATOM 1493 C C . ARG A 1 196 ? -23.650 -4.674 35.585 1.00 80.56 196 ARG A C 1
ATOM 1495 O O . ARG A 1 196 ? -24.791 -4.293 35.828 1.00 80.56 196 ARG A O 1
ATOM 1502 N N . ARG A 1 197 ? -23.405 -5.771 34.863 1.00 83.25 197 ARG A N 1
ATOM 1503 C CA . ARG A 1 197 ? -24.456 -6.661 34.334 1.00 83.25 197 ARG A CA 1
ATOM 1504 C C . ARG A 1 197 ? -24.815 -7.783 35.299 1.00 83.25 197 ARG A C 1
ATOM 1506 O O . ARG A 1 197 ? -25.940 -8.271 35.252 1.00 83.25 197 ARG A O 1
ATOM 1513 N N . GLN A 1 198 ? -23.870 -8.216 36.126 1.00 77.00 198 GLN A N 1
ATOM 1514 C CA . GLN A 1 198 ? -24.051 -9.315 37.062 1.00 77.00 198 GLN A CA 1
ATOM 1515 C C . GLN A 1 198 ? -24.069 -8.786 38.489 1.00 77.00 198 GLN A C 1
ATOM 1517 O O . GLN A 1 198 ? -23.132 -8.141 38.943 1.00 77.00 198 GLN A O 1
ATOM 1522 N N . VAL A 1 199 ? -25.143 -9.096 39.208 1.00 70.69 199 VAL A N 1
ATOM 1523 C CA . VAL A 1 199 ? -25.219 -8.837 40.642 1.00 70.69 199 VAL A CA 1
ATOM 1524 C C . VAL A 1 199 ? -24.415 -9.921 41.352 1.00 70.69 199 VAL A C 1
ATOM 1526 O O . VAL A 1 199 ? -24.773 -11.100 41.301 1.00 70.69 199 VAL A O 1
ATOM 1529 N N . ASP A 1 200 ? -23.325 -9.524 41.998 1.00 66.75 200 ASP A N 1
ATOM 1530 C CA . ASP A 1 200 ? -22.487 -10.435 42.769 1.00 66.75 200 ASP A CA 1
ATOM 1531 C C . ASP A 1 200 ? -23.214 -10.865 44.056 1.00 66.75 200 ASP A C 1
ATOM 1533 O O . ASP A 1 200 ? -23.352 -10.100 45.015 1.00 66.75 200 ASP A O 1
ATOM 1537 N N . LYS A 1 201 ? -23.747 -12.095 44.051 1.00 73.38 201 LYS A N 1
ATOM 1538 C CA . LYS A 1 201 ? -24.620 -12.616 45.117 1.00 73.38 201 LYS A CA 1
ATOM 1539 C C . LYS A 1 201 ? -23.893 -12.774 46.452 1.00 73.38 201 LYS A C 1
ATOM 1541 O O . LYS A 1 201 ? -24.526 -12.608 47.487 1.00 73.38 201 LYS A O 1
ATOM 1546 N N . GLY A 1 202 ? -22.599 -13.101 46.435 1.00 72.25 202 GLY A N 1
ATOM 1547 C CA . GLY A 1 202 ? -21.799 -13.244 47.657 1.00 72.25 202 GLY A CA 1
ATOM 1548 C C . GLY A 1 202 ? -21.556 -11.892 48.319 1.00 72.25 202 GLY A C 1
ATOM 1549 O O . GLY A 1 202 ? -21.829 -11.720 49.504 1.00 72.25 202 GLY A O 1
ATOM 1550 N N . ARG A 1 203 ? -21.175 -10.894 47.515 1.00 71.75 203 ARG A N 1
ATOM 1551 C CA . ARG A 1 203 ? -20.986 -9.510 47.966 1.00 71.75 203 ARG A CA 1
ATOM 1552 C C . ARG A 1 203 ? -22.263 -8.892 48.546 1.00 71.75 203 ARG A C 1
ATOM 1554 O O . ARG A 1 203 ? -22.188 -8.137 49.510 1.00 71.75 203 ARG A O 1
ATOM 1561 N N . LEU A 1 204 ? -23.429 -9.243 47.999 1.00 68.12 204 LEU A N 1
ATOM 1562 C CA . LEU A 1 204 ? -24.727 -8.819 48.540 1.00 68.12 204 LEU A CA 1
ATOM 1563 C C . LEU A 1 204 ? -25.064 -9.443 49.908 1.00 68.12 204 LEU A C 1
ATOM 1565 O O . LEU A 1 204 ? -25.874 -8.889 50.642 1.00 68.12 204 LEU A O 1
ATOM 1569 N N . LEU A 1 205 ? -24.494 -10.606 50.240 1.00 65.44 205 LEU A N 1
ATOM 1570 C CA . LEU A 1 205 ? -24.767 -11.329 51.491 1.00 65.44 205 LEU A CA 1
ATOM 1571 C C . LEU A 1 205 ? -23.836 -10.918 52.641 1.00 65.44 205 LEU A C 1
ATOM 1573 O O . LEU A 1 205 ? -24.183 -11.126 53.805 1.00 65.44 205 LEU A O 1
ATOM 1577 N N . GLU A 1 206 ? -22.667 -10.353 52.327 1.00 68.19 206 GLU A N 1
ATOM 1578 C CA . GLU A 1 206 ? -21.679 -9.909 53.320 1.00 68.19 206 GLU A CA 1
ATOM 1579 C C . GLU A 1 206 ? -22.011 -8.544 53.938 1.00 68.19 206 GLU A C 1
ATOM 1581 O O . GLU A 1 206 ? -21.640 -8.271 55.080 1.00 68.19 206 GLU A O 1
ATOM 1586 N N . SER A 1 207 ? -22.749 -7.694 53.223 1.00 76.94 207 SER A N 1
ATOM 1587 C CA . SER A 1 207 ? -23.216 -6.406 53.736 1.00 76.94 207 SER A CA 1
ATOM 1588 C C . SER A 1 207 ? -24.328 -6.619 54.771 1.00 76.94 207 SER A C 1
ATOM 1590 O O . SER A 1 207 ? -25.413 -7.112 54.454 1.00 76.94 207 SER A O 1
ATOM 1592 N N . SER A 1 208 ? -24.066 -6.255 56.033 1.00 71.69 208 SER A N 1
ATOM 1593 C CA . SER A 1 208 ? -25.029 -6.395 57.139 1.00 71.69 208 SER A CA 1
ATOM 1594 C C . SER A 1 208 ? -26.338 -5.652 56.867 1.00 71.69 208 SER A C 1
ATOM 1596 O O . SER A 1 208 ? -27.409 -6.165 57.186 1.00 71.69 208 SER A O 1
ATOM 1598 N N . PHE A 1 209 ? -26.246 -4.493 56.210 1.00 77.88 209 PHE A N 1
ATOM 1599 C CA . PHE A 1 209 ? -27.389 -3.704 55.769 1.00 77.88 209 PHE A CA 1
ATOM 1600 C C . PHE A 1 209 ? -28.243 -4.459 54.741 1.00 77.88 209 PHE A C 1
ATOM 1602 O O . PHE A 1 209 ? -29.452 -4.581 54.916 1.00 77.88 209 PHE A O 1
ATOM 1609 N N . ASP A 1 210 ? -27.631 -5.031 53.702 1.00 71.75 210 ASP A N 1
ATOM 1610 C CA . ASP A 1 210 ? -28.372 -5.718 52.633 1.00 71.75 210 ASP A CA 1
ATOM 1611 C C . ASP A 1 210 ? -29.043 -7.001 53.144 1.00 71.75 210 ASP A C 1
ATOM 1613 O O . ASP A 1 210 ? -30.177 -7.322 52.770 1.00 71.75 210 ASP A O 1
ATOM 1617 N N . ARG A 1 211 ? -28.386 -7.707 54.073 1.00 71.06 211 ARG A N 1
ATOM 1618 C CA . ARG A 1 211 ? -28.945 -8.904 54.711 1.00 71.06 211 ARG A CA 1
ATOM 1619 C C . ARG A 1 211 ? -30.195 -8.598 55.537 1.00 71.06 211 ARG A C 1
ATOM 1621 O O . ARG A 1 211 ? -31.128 -9.397 55.536 1.00 71.06 211 ARG A O 1
ATOM 1628 N N . GLU A 1 212 ? -30.208 -7.468 56.239 1.00 70.81 212 GLU A N 1
ATOM 1629 C CA . GLU A 1 212 ? -31.290 -7.080 57.150 1.00 70.81 212 GLU A CA 1
ATOM 1630 C C . GLU A 1 212 ? -32.433 -6.346 56.429 1.00 70.81 212 GLU A C 1
ATOM 1632 O O . GLU A 1 212 ? -33.601 -6.640 56.680 1.00 70.81 212 GLU A O 1
ATOM 1637 N N . PHE A 1 213 ? -32.119 -5.463 55.474 1.00 71.38 213 PHE A N 1
ATOM 1638 C CA . PHE A 1 213 ? -33.105 -4.596 54.818 1.00 71.38 213 PHE A CA 1
ATOM 1639 C C . PHE A 1 213 ? -33.598 -5.099 53.453 1.00 71.38 213 PHE A C 1
ATOM 1641 O O . PHE A 1 213 ? -34.744 -4.823 53.100 1.00 71.38 213 PHE A O 1
ATOM 1648 N N . LEU A 1 214 ? -32.786 -5.835 52.683 1.00 69.00 214 LEU A N 1
ATOM 1649 C CA . LEU A 1 214 ? -33.168 -6.312 51.340 1.00 69.00 214 LEU A CA 1
ATOM 1650 C C . LEU A 1 214 ? -33.517 -7.809 51.307 1.00 69.00 214 LEU A C 1
ATOM 1652 O O . LEU A 1 214 ? -34.338 -8.229 50.494 1.00 69.00 214 LEU A O 1
ATOM 1656 N N . LEU A 1 215 ? -32.914 -8.619 52.187 1.00 71.00 215 LEU A N 1
ATOM 1657 C CA . LEU A 1 215 ? -32.996 -10.090 52.159 1.00 71.00 215 LEU A CA 1
ATOM 1658 C C . LEU A 1 215 ? -33.650 -10.715 53.407 1.00 71.00 215 LEU A C 1
ATOM 1660 O O . LEU A 1 215 ? -33.657 -11.941 53.547 1.00 71.00 215 LEU A O 1
ATOM 1664 N N . GLY A 1 216 ? -34.244 -9.907 54.293 1.00 64.44 216 GLY A N 1
ATOM 1665 C CA . GLY A 1 216 ? -34.745 -10.328 55.614 1.00 64.44 216 GLY A CA 1
ATOM 1666 C C . GLY A 1 216 ? -35.775 -11.474 55.628 1.00 64.44 216 GLY A C 1
ATOM 1667 O O . GLY A 1 216 ? -36.028 -12.064 56.678 1.00 64.44 216 GLY A O 1
ATOM 1668 N N . GLY A 1 217 ? -36.345 -11.846 54.474 1.00 63.06 217 GLY A N 1
ATOM 1669 C CA . GLY A 1 217 ? -37.298 -12.956 54.337 1.00 63.06 217 GLY A CA 1
ATOM 1670 C C . GLY A 1 217 ? -36.863 -14.118 53.434 1.00 63.06 217 GLY A C 1
ATOM 1671 O O . GLY A 1 217 ? -37.516 -15.159 53.444 1.00 63.06 217 GLY A O 1
ATOM 1672 N N . THR A 1 218 ? -35.788 -13.995 52.647 1.00 62.88 218 THR A N 1
ATOM 1673 C CA . THR A 1 218 ? -35.508 -14.942 51.546 1.00 62.88 218 THR A CA 1
ATOM 1674 C C . THR A 1 218 ? -34.813 -16.237 51.978 1.00 62.88 218 THR A C 1
ATOM 1676 O O . THR A 1 218 ? -34.967 -17.249 51.299 1.00 62.88 218 THR A O 1
ATOM 1679 N N . PHE A 1 219 ? -34.099 -16.255 53.110 1.00 60.00 219 PHE A N 1
ATOM 1680 C CA . PHE A 1 219 ? -33.340 -17.436 53.573 1.00 60.00 219 PHE A CA 1
ATOM 1681 C C . PHE A 1 219 ? -33.946 -18.164 54.787 1.00 60.00 219 PHE A C 1
ATOM 1683 O O . PHE A 1 219 ? -33.496 -19.251 55.139 1.00 60.00 219 PHE A O 1
ATOM 1690 N N . ASN A 1 220 ? -35.018 -17.641 55.391 1.00 57.09 220 ASN A N 1
ATOM 1691 C CA . ASN A 1 220 ? -35.643 -18.242 56.579 1.00 57.09 220 ASN A CA 1
ATOM 1692 C C . ASN A 1 220 ? -36.520 -19.480 56.287 1.00 57.09 220 ASN A C 1
ATOM 1694 O O . ASN A 1 220 ? -37.039 -20.099 57.213 1.00 57.09 220 ASN A O 1
ATOM 1698 N N . ARG A 1 221 ? -36.657 -19.906 55.021 1.00 53.12 221 ARG A N 1
ATOM 1699 C CA . ARG A 1 221 ? -37.467 -21.081 54.633 1.00 53.12 221 ARG A CA 1
ATOM 1700 C C . ARG A 1 221 ? -36.762 -22.437 54.842 1.00 53.12 221 ARG A C 1
ATOM 1702 O O . ARG A 1 221 ? -37.319 -23.468 54.485 1.00 53.12 221 ARG A O 1
ATOM 1709 N N . ALA A 1 222 ? -35.559 -22.467 55.422 1.00 48.69 222 ALA A N 1
ATOM 1710 C CA . ALA A 1 222 ? -34.809 -23.709 55.652 1.00 48.69 222 ALA A CA 1
ATOM 1711 C C . ALA A 1 222 ? -35.111 -24.418 56.992 1.00 48.69 222 ALA A C 1
ATOM 1713 O O . ALA A 1 222 ? -34.534 -25.470 57.255 1.00 48.69 222 ALA A O 1
ATOM 1714 N N . LYS A 1 223 ? -36.026 -23.910 57.832 1.00 50.12 223 LYS A N 1
ATOM 1715 C CA . LYS A 1 223 ? -36.613 -24.713 58.920 1.00 50.12 223 LYS A CA 1
ATOM 1716 C C . LYS A 1 223 ? -37.874 -25.404 58.404 1.00 50.12 223 LYS A C 1
ATOM 1718 O O . LYS A 1 223 ? -38.974 -24.868 58.505 1.00 50.12 223 LYS A O 1
ATOM 1723 N N . GLY A 1 224 ? -37.689 -26.574 57.791 1.00 51.81 224 GLY A N 1
ATOM 1724 C CA . GLY A 1 224 ? -38.785 -27.519 57.577 1.00 51.81 224 GLY A CA 1
ATOM 1725 C C . GLY A 1 224 ? -39.409 -27.925 58.922 1.00 51.81 224 GLY A C 1
ATOM 1726 O O . GLY A 1 224 ? -38.715 -27.867 59.940 1.00 51.81 224 GLY A O 1
ATOM 1727 N N . PRO A 1 225 ? -40.705 -28.281 58.955 1.00 46.03 225 PRO A N 1
ATOM 1728 C CA . PRO A 1 225 ? -41.384 -28.660 60.189 1.00 46.03 225 PRO A CA 1
ATOM 1729 C C . PRO A 1 225 ? -40.684 -29.863 60.833 1.00 46.03 225 PRO A C 1
ATOM 1731 O O . PRO A 1 225 ? -40.336 -30.818 60.137 1.00 46.03 225 PRO A O 1
ATOM 1734 N N . GLU A 1 226 ? -40.464 -29.792 62.150 1.00 50.94 226 GLU A N 1
ATOM 1735 C CA . GLU A 1 226 ? -40.002 -30.916 62.967 1.00 50.94 226 GLU A CA 1
ATOM 1736 C C . GLU A 1 226 ? -40.835 -32.165 62.652 1.00 50.94 226 GLU A C 1
ATOM 1738 O O . GLU A 1 226 ? -42.065 -32.147 62.727 1.00 50.94 226 GLU A O 1
ATOM 1743 N N . ALA A 1 227 ? -40.156 -33.252 62.281 1.00 52.22 227 ALA A N 1
ATOM 1744 C CA . ALA A 1 227 ? -40.775 -34.565 62.218 1.00 52.22 227 ALA A CA 1
ATOM 1745 C C . ALA A 1 227 ? -41.115 -35.021 63.652 1.00 52.22 227 ALA A C 1
ATOM 1747 O O . ALA A 1 227 ? -40.279 -34.852 64.544 1.00 52.22 227 ALA A O 1
ATOM 1748 N N . PRO A 1 228 ? -42.309 -35.587 63.898 1.00 44.84 228 PRO A N 1
ATOM 1749 C CA . PRO A 1 228 ? -42.706 -36.009 65.233 1.00 44.84 228 PRO A CA 1
ATOM 1750 C C . PRO A 1 228 ? -41.867 -37.208 65.689 1.00 44.84 228 PRO A C 1
ATOM 1752 O O . PRO A 1 228 ? -41.634 -38.150 64.930 1.00 44.84 228 PRO A O 1
ATOM 1755 N N . SER A 1 229 ? -41.422 -37.147 66.942 1.00 45.47 229 SER A N 1
ATOM 1756 C CA . SER A 1 229 ? -40.707 -38.206 67.653 1.00 45.47 229 SER A CA 1
ATOM 1757 C C . SER A 1 229 ? -41.575 -39.457 67.815 1.00 45.47 229 SER A C 1
ATOM 1759 O O . SER A 1 229 ? -42.700 -39.351 68.315 1.00 45.47 229 SER A O 1
ATOM 1761 N N . VAL A 1 230 ? -41.028 -40.616 67.439 1.00 47.34 230 VAL A N 1
ATOM 1762 C CA . VAL A 1 230 ? -41.524 -41.957 67.801 1.00 47.34 230 VAL A CA 1
ATOM 1763 C C . VAL A 1 230 ? -40.692 -42.489 68.957 1.00 47.34 230 VAL A C 1
ATOM 1765 O O . VAL A 1 230 ? -39.455 -42.304 68.897 1.00 47.34 230 VAL A O 1
#

Sequence (230 aa):
MVAVVKTEEGQVLGAIIPCELKEGGHNFYGDANTCLFSLEPQLNILRTSGLGRNFIYLNTKNKFHPIGLGFGGQVGAFRFWIGDEMKDCYITKSDCTYSPGRMLQTMNEPIPQGLDSLDSLAALTTALDGAAAAATSSKPKPEVTPTPPSVEETLSANFLCPLHVKELEIWGTGDLSVLEQQRALLKQQDQLRQERRQVDKGRLLESSFDREFLLGGTFNRAKGPEAPSV